Protein AF-A0AA39V265-F1 (afdb_monomer_lite)

Foldseek 3Di:
DFDDDPVDGAFWDDKDDDPVDPLDIDTPGDDDPSNQVVLVPDPPFDWDDPDPPTGHDDDDDDPVCPVVSVDDDPQLQNVADALFKKAFCDDLRHRFIWGFHDDDNFKTWTWGQDQDDLDDPPPPPDDDPPPDPPPGHDRHFDDPVSDDDPFPWDWDADPVRFIWIQGPNFTHGQRTTTDIDGSVRIDGDQEHAPVRLVRLVPGPPPSSVVSNVVHHYHPVPDDDPPD

Secondary structure (DSSP, 8-state):
----SSSS-----EEE--TTSTT--EEES---HHHHHHHHHSTTPPEESSSSSPEE---PPPGGGHHHHHSPP--HHHHS-TT-EEEE-SSTTTT-EEEEEEE-SS-EEEEE-----SS------S-------PPPPPP----GGGS-TTS-EEEEE-TTSPEEEEETTEEEETTEEEEEE-GGGEEE-S-B-HHHHHHHHT---HHHHHHGGGPPPBGGG---TT-

Organism: NCBI:txid153913

Sequence (227 aa):
MVDYWLGTTINIRSVLYRNNLRGWIYIEAPYNETVKSFLLMTPGVWKTGYAPPWHLRVEAIKITEWKTVLQEDDYIEDVFQVGSWVCVKRGTYRGDVGVVHEASLEQIVILLIPRLSLEPPIKQLRGKRRHRQEQPAVSQLFDPSWFRDGADATNQELPSGQIITIFCGHKLLKGFLLKKMSY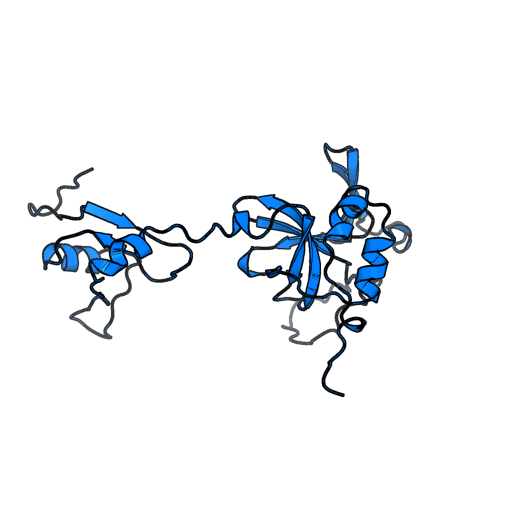HGIEEATNIDVSAAGTFLTSDLLELQTWTRDMPPPNEWIFNIDE

Structure (mmCIF, N/CA/C/O backbone):
data_AF-A0AA39V265-F1
#
_entry.id   AF-A0AA39V265-F1
#
loop_
_atom_site.group_PDB
_atom_site.id
_atom_site.type_symbol
_atom_site.label_atom_id
_atom_site.label_alt_id
_atom_site.label_comp_id
_atom_site.label_asym_id
_atom_site.label_entity_id
_atom_site.label_seq_id
_atom_site.pdbx_PDB_ins_code
_atom_site.Cartn_x
_atom_site.Cartn_y
_atom_site.Cartn_z
_atom_site.occupancy
_atom_site.B_iso_or_equiv
_atom_site.auth_seq_id
_atom_site.auth_comp_id
_atom_site.auth_asym_id
_atom_site.auth_atom_id
_atom_site.pdbx_PDB_model_num
ATOM 1 N N . MET A 1 1 ? -6.798 18.261 30.570 1.00 39.25 1 MET A N 1
ATOM 2 C CA . MET A 1 1 ? -7.175 19.655 30.264 1.00 39.25 1 MET A CA 1
ATOM 3 C C . MET A 1 1 ? -8.686 19.716 30.422 1.00 39.25 1 MET A C 1
ATOM 5 O O . MET A 1 1 ? -9.371 19.033 29.677 1.00 39.25 1 MET A O 1
ATOM 9 N N . VAL A 1 2 ? -9.181 20.325 31.502 1.00 39.62 2 VAL A N 1
ATOM 10 C CA . VAL A 1 2 ? -10.615 20.356 31.840 1.00 39.62 2 VAL A CA 1
ATOM 11 C C . VAL A 1 2 ? -11.113 21.749 31.478 1.00 39.62 2 VAL A C 1
ATOM 13 O O . VAL A 1 2 ? -10.844 22.698 32.211 1.00 39.62 2 VAL A O 1
ATOM 16 N N . ASP A 1 3 ? -11.760 21.881 30.323 1.00 42.19 3 ASP A N 1
ATOM 17 C CA . ASP A 1 3 ? -12.305 23.161 29.876 1.00 42.19 3 ASP A CA 1
ATOM 18 C C . ASP A 1 3 ? -13.628 23.446 30.592 1.00 42.19 3 ASP A C 1
ATOM 20 O O . ASP A 1 3 ? -14.637 22.762 30.416 1.00 42.19 3 ASP A O 1
ATOM 24 N N . TYR A 1 4 ? -13.596 24.474 31.438 1.00 41.62 4 TYR A N 1
ATOM 25 C CA . TYR A 1 4 ? -14.748 25.016 32.145 1.00 41.62 4 TYR A CA 1
ATOM 26 C C . TYR A 1 4 ? -15.508 25.981 31.234 1.00 41.62 4 TYR A C 1
ATOM 28 O O . TYR A 1 4 ? -15.246 27.179 31.235 1.00 41.62 4 TYR A O 1
ATOM 36 N N . TRP A 1 5 ? -16.507 25.484 30.510 1.00 46.69 5 TRP A N 1
ATOM 37 C CA . TRP A 1 5 ? -17.551 26.335 29.942 1.00 46.69 5 TRP A CA 1
ATOM 38 C C . TRP A 1 5 ? -18.914 25.730 30.307 1.00 46.69 5 TRP A C 1
ATOM 40 O O . TRP A 1 5 ? -19.214 24.615 29.899 1.00 46.69 5 TRP A O 1
ATOM 50 N N . LEU A 1 6 ? -19.710 26.471 31.102 1.00 49.41 6 LEU A N 1
ATOM 51 C CA . LEU A 1 6 ? -21.079 26.182 31.608 1.00 49.41 6 LEU A CA 1
ATOM 52 C C . LEU A 1 6 ? -21.251 25.554 33.010 1.00 49.41 6 LEU A C 1
ATOM 54 O O . LEU A 1 6 ? -22.350 25.113 33.340 1.00 49.41 6 LEU A O 1
ATOM 58 N N . GLY A 1 7 ? -20.231 25.527 33.877 1.00 55.06 7 GLY A N 1
ATOM 59 C CA . GLY A 1 7 ? -20.395 25.084 35.281 1.00 55.06 7 GLY A CA 1
ATOM 60 C C . GLY A 1 7 ? -20.824 23.616 35.458 1.00 55.06 7 GLY A C 1
ATOM 61 O O . GLY A 1 7 ? -21.058 23.166 36.575 1.00 55.06 7 GLY A O 1
ATOM 62 N N . THR A 1 8 ? -20.894 22.867 34.358 1.00 63.94 8 THR A N 1
ATOM 63 C CA . THR A 1 8 ? -21.279 21.460 34.303 1.00 63.94 8 THR A CA 1
ATOM 64 C C . THR A 1 8 ? -20.094 20.704 33.724 1.00 63.94 8 THR A C 1
ATOM 66 O O . THR A 1 8 ? -19.677 20.969 32.598 1.00 63.94 8 THR A O 1
ATOM 69 N N . THR A 1 9 ? -19.498 19.804 34.500 1.00 76.50 9 THR A N 1
ATOM 70 C CA . THR A 1 9 ? -18.340 19.031 34.049 1.00 76.50 9 THR A CA 1
ATOM 71 C C . THR A 1 9 ? -18.786 17.960 33.055 1.00 76.50 9 THR A C 1
ATOM 73 O O . THR A 1 9 ? -19.663 17.143 33.338 1.00 76.50 9 THR A O 1
ATOM 76 N N . ILE A 1 10 ? -18.185 17.954 31.865 1.00 83.62 10 ILE A N 1
ATOM 77 C CA . ILE A 1 10 ? -18.398 16.891 30.881 1.00 83.62 10 ILE A CA 1
ATOM 78 C C . ILE A 1 10 ? -17.516 15.710 31.283 1.00 83.62 10 ILE A C 1
ATOM 80 O O . ILE A 1 10 ? -16.290 15.799 31.269 1.00 83.62 10 ILE A O 1
ATOM 84 N N . ASN A 1 11 ? -18.144 14.601 31.663 1.00 87.50 11 ASN A N 1
ATOM 85 C CA . ASN A 1 11 ? -17.440 13.397 32.086 1.00 87.50 11 ASN A CA 1
ATOM 86 C C . ASN A 1 11 ? -17.209 12.472 30.884 1.00 87.50 11 ASN A C 1
ATOM 88 O O . ASN A 1 11 ? -17.965 11.530 30.675 1.00 87.50 11 ASN A O 1
ATOM 92 N N . ILE A 1 12 ? -16.193 12.771 30.075 1.00 92.31 12 ILE A N 1
ATOM 93 C CA . ILE A 1 12 ? -15.670 11.862 29.046 1.00 92.31 12 ILE A CA 1
ATOM 94 C C . ILE A 1 12 ? -14.293 11.399 29.516 1.00 92.31 12 ILE A C 1
ATOM 96 O O . ILE A 1 12 ? -13.439 12.228 29.825 1.00 92.31 12 ILE A O 1
ATOM 100 N N . ARG A 1 13 ? -14.086 10.083 29.597 1.00 92.88 13 ARG A N 1
ATOM 101 C CA . ARG A 1 13 ? -12.832 9.489 30.080 1.00 92.88 13 ARG A CA 1
ATOM 102 C C . ARG A 1 13 ? -11.820 9.316 28.962 1.00 92.88 13 ARG A C 1
ATOM 104 O O . ARG A 1 13 ? -10.665 9.696 29.118 1.00 92.88 13 ARG A O 1
ATOM 111 N N . SER A 1 14 ? -12.260 8.755 27.842 1.00 91.44 14 SER A N 1
ATOM 112 C CA . SER A 1 14 ? -11.417 8.511 26.679 1.00 91.44 14 SER A CA 1
ATOM 113 C C . SER A 1 14 ? -12.235 8.576 25.390 1.00 91.44 14 SER A C 1
ATOM 115 O O . SER A 1 14 ? -13.452 8.370 25.384 1.00 91.44 14 SER A O 1
ATOM 117 N N . VAL A 1 15 ? -11.556 8.910 24.294 1.00 91.56 15 VAL A N 1
ATOM 118 C CA . VAL A 1 15 ? -12.099 8.864 22.936 1.00 91.56 15 VAL A CA 1
ATOM 119 C C . VAL A 1 15 ? -11.082 8.136 22.072 1.00 91.56 15 VAL A C 1
ATOM 121 O O . VAL A 1 15 ? -9.901 8.478 22.093 1.00 91.56 15 VAL A O 1
ATOM 124 N N . LEU A 1 16 ? -11.538 7.140 21.322 1.00 89.69 16 LEU A N 1
ATOM 125 C CA . LEU A 1 16 ? -10.716 6.327 20.438 1.00 89.69 16 LEU A CA 1
ATOM 126 C C . LEU A 1 16 ? -11.277 6.393 19.017 1.00 89.69 16 LEU A C 1
ATOM 128 O O . LEU A 1 16 ? -12.483 6.289 18.792 1.00 89.69 16 LEU A O 1
ATOM 132 N N . TYR A 1 17 ? -10.381 6.532 18.049 1.00 86.12 17 TYR A N 1
ATOM 133 C CA . TYR A 1 17 ? -10.682 6.414 16.629 1.00 86.12 17 TYR A CA 1
ATOM 134 C C . TYR A 1 17 ? -9.893 5.240 16.056 1.00 86.12 17 TYR A C 1
ATOM 136 O O . TYR A 1 17 ? -8.721 5.070 16.389 1.00 86.12 17 TYR A O 1
ATOM 144 N N . ARG A 1 18 ? -10.531 4.442 15.195 1.00 79.75 18 ARG A N 1
ATOM 145 C CA . ARG A 1 18 ? -9.879 3.324 14.510 1.00 79.75 18 ARG A CA 1
ATOM 146 C C . ARG A 1 18 ? -9.850 3.543 13.007 1.00 79.75 18 ARG A C 1
ATOM 148 O O . ARG A 1 18 ? -10.859 3.900 12.404 1.00 79.75 18 ARG A O 1
ATOM 155 N N . ASN A 1 19 ? -8.709 3.246 12.391 1.00 69.31 19 ASN A N 1
ATOM 156 C CA . ASN A 1 19 ? -8.512 3.421 10.951 1.00 69.31 19 ASN A CA 1
ATOM 157 C C . ASN A 1 19 ? -9.372 2.466 10.104 1.00 69.31 19 ASN A C 1
ATOM 159 O O . ASN A 1 19 ? -9.814 2.846 9.016 1.00 69.31 19 ASN A O 1
ATOM 163 N N . ASN A 1 20 ? -9.634 1.252 10.600 1.00 69.38 20 ASN A N 1
ATOM 164 C CA . ASN A 1 20 ? -10.446 0.241 9.918 1.00 69.38 20 ASN A CA 1
ATOM 165 C C . ASN A 1 20 ? -11.960 0.556 9.934 1.00 69.38 20 ASN A C 1
ATOM 167 O O . ASN A 1 20 ? -12.693 0.079 9.068 1.00 69.38 20 ASN A O 1
ATOM 171 N N . LEU A 1 21 ? -12.437 1.394 10.864 1.00 69.44 21 LEU A N 1
ATOM 172 C CA . LEU A 1 21 ? -13.856 1.707 11.060 1.00 69.44 21 LEU A CA 1
ATOM 173 C C . LEU A 1 21 ? -14.132 3.189 10.806 1.00 69.44 21 LEU A C 1
ATOM 175 O O . LEU A 1 21 ? -14.239 4.021 11.707 1.00 69.44 21 LEU A O 1
ATOM 179 N N . ARG A 1 22 ? -14.277 3.520 9.520 1.00 74.62 22 ARG A N 1
ATOM 180 C CA . ARG A 1 22 ? -14.544 4.891 9.072 1.00 74.62 22 ARG A CA 1
ATOM 181 C C . ARG A 1 22 ? -15.935 5.361 9.494 1.00 74.62 22 ARG A C 1
ATOM 183 O O . ARG A 1 22 ? -16.923 4.645 9.346 1.00 74.62 22 ARG A O 1
ATOM 190 N N . GLY A 1 23 ? -16.012 6.619 9.925 1.00 81.00 23 GLY A N 1
ATOM 191 C CA . GLY A 1 23 ? -17.273 7.287 10.261 1.00 81.00 23 GLY A CA 1
ATOM 192 C C . GLY A 1 23 ? -17.788 7.013 11.675 1.00 81.00 23 GLY A C 1
ATOM 193 O O . GLY A 1 23 ? -18.877 7.476 12.004 1.00 81.00 23 GLY A O 1
ATOM 194 N N . TRP A 1 24 ? -17.010 6.312 12.503 1.00 86.50 24 TRP A N 1
ATOM 195 C CA . TRP A 1 24 ? -17.325 6.050 13.903 1.00 86.50 24 TRP A CA 1
ATOM 196 C C . TRP A 1 24 ? -16.181 6.487 14.815 1.00 86.50 24 TRP A C 1
ATOM 198 O O . TRP A 1 24 ? -15.010 6.442 14.443 1.00 86.50 24 TRP A O 1
ATOM 208 N N . ILE A 1 25 ? -16.543 6.907 16.023 1.00 90.44 25 ILE A N 1
ATOM 209 C CA . ILE A 1 25 ? -15.622 7.114 17.137 1.00 90.44 25 ILE A CA 1
ATOM 210 C C . ILE A 1 25 ? -16.162 6.359 18.343 1.00 90.44 25 ILE A C 1
ATOM 212 O O . ILE A 1 25 ? -17.374 6.254 18.538 1.00 90.44 25 ILE A O 1
ATOM 216 N N . TYR A 1 26 ? -15.251 5.852 19.153 1.00 92.25 26 TYR A N 1
ATOM 217 C CA . TYR A 1 26 ? -15.542 5.179 20.404 1.00 92.25 26 TYR A CA 1
ATOM 218 C C . TYR A 1 26 ? -15.355 6.174 21.538 1.00 92.25 26 TYR A C 1
ATOM 220 O O . TYR A 1 26 ? -14.343 6.868 21.588 1.00 92.25 26 TYR A O 1
ATOM 228 N N . ILE A 1 27 ? -16.328 6.266 22.439 1.00 92.88 27 ILE A N 1
ATOM 229 C CA . ILE A 1 27 ? -16.287 7.206 23.560 1.00 92.88 27 ILE A CA 1
ATOM 230 C C . ILE A 1 27 ? -16.544 6.429 24.842 1.00 92.88 27 ILE A C 1
ATOM 232 O O . ILE A 1 27 ? -17.599 5.816 25.003 1.00 92.88 27 ILE A O 1
ATOM 236 N N . GLU A 1 28 ? -15.599 6.490 25.772 1.00 93.38 28 GLU A N 1
ATOM 237 C CA . GLU A 1 28 ? -15.787 5.991 27.127 1.00 93.38 28 GLU A CA 1
ATOM 238 C C . GLU A 1 28 ? -16.343 7.121 27.996 1.00 93.38 28 GLU A C 1
ATOM 240 O O . GLU A 1 28 ? -15.626 8.031 28.421 1.00 93.38 28 GLU A O 1
ATOM 245 N N . ALA A 1 29 ? -17.645 7.082 28.256 1.00 91.88 29 ALA A N 1
ATOM 246 C CA . ALA A 1 29 ? -18.318 8.058 29.100 1.00 91.88 29 ALA A CA 1
ATOM 247 C C . ALA A 1 29 ? -19.619 7.480 29.678 1.00 91.88 29 ALA A C 1
ATOM 249 O O . ALA A 1 29 ? -20.259 6.648 29.030 1.00 91.88 29 ALA A O 1
ATOM 250 N N . PRO A 1 30 ? -20.080 7.945 30.853 1.00 89.38 30 PRO A N 1
ATOM 251 C CA . PRO A 1 30 ? -21.488 7.832 31.205 1.00 89.38 30 PRO A CA 1
ATOM 252 C C . PRO A 1 30 ? -22.344 8.548 30.149 1.00 89.38 30 PRO A C 1
ATOM 254 O O . PRO A 1 30 ? -22.220 9.758 29.950 1.00 89.38 30 PRO A O 1
ATOM 257 N N . TYR A 1 31 ? -23.229 7.811 29.477 1.00 87.81 31 TYR A N 1
ATOM 258 C CA . TYR A 1 31 ? -24.131 8.398 28.489 1.00 87.81 31 TYR A CA 1
ATOM 259 C C . TYR A 1 31 ? -25.236 9.203 29.188 1.00 87.81 31 TYR A C 1
ATOM 261 O O . TYR A 1 31 ? -26.146 8.638 29.792 1.00 87.81 31 TYR A O 1
ATOM 269 N N . ASN A 1 32 ? -25.131 10.532 29.136 1.00 89.62 32 ASN A N 1
ATOM 270 C CA . ASN A 1 32 ? -26.070 11.472 29.748 1.00 89.62 32 ASN A CA 1
ATOM 271 C C . ASN A 1 32 ? -26.340 12.679 28.829 1.00 89.62 32 ASN A C 1
ATOM 273 O O . ASN A 1 32 ? -25.685 12.856 27.798 1.00 89.62 32 ASN A O 1
ATOM 277 N N . GLU A 1 33 ? -27.306 13.524 29.203 1.00 86.81 33 GLU A N 1
ATOM 278 C CA . GLU A 1 33 ? -27.723 14.663 28.372 1.00 86.81 33 GLU A CA 1
ATOM 279 C C . GLU A 1 33 ? -26.603 15.700 28.183 1.00 86.81 33 GLU A C 1
ATOM 281 O O . GLU A 1 33 ? -26.521 16.339 27.134 1.00 86.81 33 GLU A O 1
ATOM 286 N N . THR A 1 34 ? -25.689 15.823 29.152 1.00 88.62 34 THR A N 1
ATOM 287 C CA . THR A 1 34 ? -24.514 16.703 29.066 1.00 88.62 34 THR A CA 1
ATOM 288 C C . THR A 1 34 ? -23.559 16.247 27.961 1.00 88.62 34 THR A C 1
ATOM 290 O O . THR A 1 34 ? -23.199 17.044 27.095 1.00 88.62 34 THR A O 1
ATOM 293 N N . VAL A 1 35 ? -23.194 14.959 27.935 1.00 89.12 35 VAL A N 1
ATOM 294 C CA . VAL A 1 35 ? -22.337 14.368 26.891 1.00 89.12 35 VAL A CA 1
ATOM 295 C C . VAL A 1 35 ? -23.028 14.433 25.529 1.00 89.12 35 VAL A C 1
ATOM 297 O O . VAL A 1 35 ? -22.413 14.812 24.536 1.00 89.12 35 VAL A O 1
ATOM 300 N N . LYS A 1 36 ? -24.328 14.130 25.474 1.00 88.69 36 LYS A N 1
ATOM 301 C CA . LYS A 1 36 ? -25.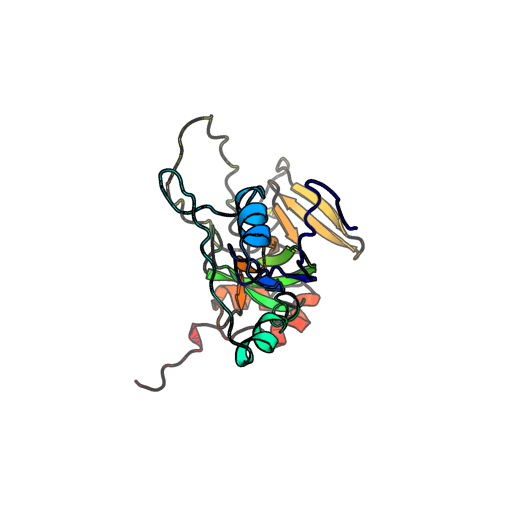120 14.203 24.241 1.00 88.69 36 LYS A CA 1
ATOM 302 C C . LYS A 1 36 ? -25.176 15.625 23.669 1.00 88.69 36 LYS A C 1
ATOM 304 O O . LYS A 1 36 ? -24.945 15.807 22.476 1.00 88.69 36 LYS A O 1
ATOM 309 N N . SER A 1 37 ? -25.433 16.628 24.509 1.00 88.56 37 SER A N 1
ATOM 310 C CA . SER A 1 37 ? -25.458 18.040 24.104 1.00 88.56 37 SER A CA 1
ATOM 311 C C . SER A 1 37 ? -24.091 18.506 23.613 1.00 88.56 37 SER A C 1
ATOM 313 O O . SER A 1 37 ? -24.005 19.181 22.589 1.00 88.56 37 SER A O 1
ATOM 315 N N . PHE A 1 38 ? -23.019 18.094 24.296 1.00 89.31 38 PHE A N 1
ATOM 316 C CA . PHE A 1 38 ? -21.650 18.368 23.868 1.00 89.31 38 PHE A CA 1
ATOM 317 C C . PHE A 1 38 ? -21.373 17.804 22.468 1.00 89.31 38 PHE A C 1
ATOM 319 O O . PHE A 1 38 ? -21.005 18.564 21.575 1.00 89.31 38 PHE A O 1
ATOM 326 N N . LEU A 1 39 ? -21.648 16.515 22.243 1.00 89.44 39 LEU A N 1
ATOM 327 C CA . LEU A 1 39 ? -21.435 15.853 20.949 1.00 89.44 39 LEU A CA 1
ATOM 328 C C . LEU A 1 39 ? -22.282 16.454 19.819 1.00 89.44 39 LEU A C 1
ATOM 330 O O . LEU A 1 39 ? -21.821 16.546 18.684 1.00 89.44 39 LEU A O 1
ATOM 334 N N . LEU A 1 40 ? -23.502 16.913 20.115 1.00 88.06 40 LEU A N 1
ATOM 335 C CA . LEU A 1 40 ? -24.343 17.634 19.153 1.00 88.06 40 LEU A CA 1
ATOM 336 C C . LEU A 1 40 ? -23.782 19.011 18.775 1.00 88.06 40 LEU A C 1
ATOM 338 O O . LEU A 1 40 ? -24.126 19.529 17.711 1.00 88.06 40 LEU A O 1
ATOM 342 N N . MET A 1 41 ? -22.943 19.621 19.612 1.00 87.44 41 MET A N 1
ATOM 343 C CA . MET A 1 41 ? -22.260 20.884 19.313 1.00 87.44 41 MET A CA 1
ATOM 344 C C . MET A 1 41 ? -20.880 20.674 18.677 1.00 87.44 41 MET A C 1
ATOM 346 O O . MET A 1 41 ? -20.378 21.588 18.025 1.00 87.44 41 MET A O 1
ATOM 350 N N . THR A 1 42 ? -20.282 19.488 18.815 1.00 87.69 42 THR A N 1
ATOM 351 C CA . THR A 1 42 ? -18.950 19.180 18.283 1.00 87.69 42 THR A CA 1
ATOM 352 C C . THR A 1 42 ? -18.930 19.188 16.743 1.00 87.69 42 THR A C 1
ATOM 354 O O . THR A 1 42 ? -19.687 18.446 16.106 1.00 87.69 42 THR A O 1
ATOM 357 N N . PRO A 1 43 ? -18.056 19.992 16.105 1.00 86.81 43 PRO A N 1
ATOM 358 C CA . PRO A 1 43 ? -17.839 19.934 14.662 1.00 86.81 43 PRO A CA 1
ATOM 359 C C . PRO A 1 43 ? -17.361 18.548 14.210 1.00 86.81 43 PRO A C 1
ATOM 361 O O . PRO A 1 43 ? -16.585 17.894 14.899 1.00 86.81 43 PRO A O 1
ATOM 364 N N . GLY A 1 44 ? -17.807 18.101 13.037 1.00 84.25 44 GLY A N 1
ATOM 365 C CA . GLY A 1 44 ? -17.412 16.804 12.472 1.00 84.25 44 GLY A CA 1
ATOM 366 C C . GLY A 1 44 ? -18.210 15.596 12.979 1.00 84.25 44 GLY A C 1
ATOM 367 O O . GLY A 1 44 ? -18.135 14.539 12.359 1.00 84.25 44 GLY A O 1
ATOM 368 N N . VAL A 1 45 ? -19.031 15.737 14.027 1.00 87.38 45 VAL A N 1
ATOM 369 C CA . VAL A 1 45 ? -19.971 14.686 14.451 1.00 87.38 45 VAL A CA 1
ATOM 370 C C . VAL A 1 45 ? -21.230 14.732 13.582 1.00 87.38 45 VAL A C 1
ATOM 372 O O . VAL A 1 45 ? -21.879 15.774 13.449 1.00 87.38 45 VAL A O 1
ATOM 375 N N . TRP A 1 46 ? -21.591 13.591 12.986 1.00 83.12 46 TRP A N 1
ATOM 376 C CA . TRP A 1 46 ? -22.793 13.478 12.158 1.00 83.12 46 TRP A CA 1
ATOM 377 C C . TRP A 1 46 ? -24.055 13.625 13.020 1.00 83.12 46 TRP A C 1
ATOM 379 O O . TRP A 1 46 ? -24.282 12.861 13.957 1.00 83.12 46 TRP A O 1
ATOM 389 N N . LYS A 1 47 ? -24.928 14.564 12.637 1.00 85.25 47 LYS A N 1
ATOM 390 C CA . LYS A 1 47 ? -26.267 14.759 13.215 1.00 85.25 47 LYS A CA 1
ATOM 391 C C . LYS A 1 47 ? -27.336 14.188 12.283 1.00 85.25 47 LYS A C 1
ATOM 393 O O . LYS A 1 47 ? -27.365 14.515 11.100 1.00 85.25 47 LYS A O 1
ATOM 398 N N . THR A 1 48 ? -28.187 13.302 12.782 1.00 76.56 48 THR A N 1
ATOM 399 C CA . THR A 1 48 ? -29.288 12.701 12.014 1.00 76.56 48 THR A CA 1
ATOM 400 C C . THR A 1 48 ? -30.593 13.468 12.233 1.00 76.56 48 THR A C 1
ATOM 402 O O . THR A 1 48 ? -30.886 13.871 13.361 1.00 76.56 48 THR A O 1
ATOM 405 N N . GLY A 1 49 ? -31.379 13.637 11.165 1.00 68.31 49 GLY A N 1
ATOM 406 C CA . GLY A 1 49 ? -32.637 14.398 11.142 1.00 68.31 49 GLY A CA 1
ATOM 407 C C . GLY A 1 49 ? -32.577 15.587 10.176 1.00 68.31 49 GLY A C 1
ATOM 408 O O . GLY A 1 49 ? -31.523 16.188 10.003 1.00 68.31 49 GLY A O 1
ATOM 409 N N . TYR A 1 50 ? -33.697 15.908 9.521 1.00 63.34 50 TYR A N 1
ATOM 410 C CA . TYR A 1 50 ? -33.795 17.036 8.574 1.00 63.34 50 TYR A CA 1
ATOM 411 C C . TYR A 1 50 ? -34.119 18.373 9.260 1.00 63.34 50 TYR A C 1
ATOM 413 O O . TYR A 1 50 ? -33.928 19.433 8.668 1.00 63.34 50 TYR A O 1
ATOM 421 N N . ALA A 1 51 ? -34.611 18.324 10.499 1.00 57.91 51 ALA A N 1
ATOM 422 C CA . ALA A 1 51 ? -34.972 19.475 11.315 1.00 57.91 51 ALA A CA 1
ATOM 423 C C . ALA A 1 51 ? -34.785 19.143 12.810 1.00 57.91 51 ALA A C 1
ATOM 425 O O . ALA A 1 51 ? -34.745 17.961 13.165 1.00 57.91 51 ALA A O 1
ATOM 426 N N . PRO A 1 52 ? -34.672 20.154 13.692 1.00 67.94 52 PRO A N 1
ATOM 427 C CA . PRO A 1 52 ? -34.587 19.945 15.133 1.00 67.94 52 PRO A CA 1
ATOM 428 C C . PRO A 1 52 ? -35.790 19.155 15.693 1.00 67.94 52 PRO A C 1
ATOM 430 O O . PRO A 1 52 ? -36.912 19.366 15.230 1.00 67.94 52 PRO A O 1
ATOM 433 N N . PRO A 1 53 ? -35.590 18.310 16.722 1.00 65.94 53 PRO A N 1
ATOM 434 C CA . PRO A 1 53 ? -34.323 18.072 17.409 1.00 65.94 53 PRO A CA 1
ATOM 435 C C . PRO A 1 53 ? -33.389 17.152 16.609 1.00 65.94 53 PRO A C 1
ATOM 437 O O . PRO A 1 53 ? -33.786 16.114 16.086 1.00 65.94 53 PRO A O 1
ATOM 440 N N . TRP A 1 54 ? -32.120 17.551 16.521 1.00 77.44 54 TRP A N 1
ATOM 441 C CA . TRP A 1 54 ? -31.057 16.739 15.934 1.00 77.44 54 TRP A CA 1
ATOM 442 C C . TRP A 1 54 ? -30.760 15.542 16.838 1.00 77.44 54 TRP A C 1
ATOM 444 O O . TRP A 1 54 ? -30.694 15.689 18.059 1.00 77.44 54 TRP A O 1
ATOM 454 N N . HIS A 1 55 ? -30.528 14.374 16.247 1.00 80.38 55 HIS A N 1
ATOM 455 C CA . HIS A 1 55 ? -30.185 13.163 16.989 1.00 80.38 55 HIS A CA 1
ATOM 456 C C . HIS A 1 55 ? -28.763 12.712 16.659 1.00 80.38 55 HIS A C 1
ATOM 458 O O . HIS A 1 55 ? -28.266 12.948 15.558 1.00 80.38 55 HIS A O 1
ATOM 464 N N . LEU A 1 56 ? -28.112 12.057 17.616 1.00 86.50 56 LEU A N 1
ATOM 465 C CA . LEU A 1 56 ? -26.854 11.355 17.389 1.00 86.50 56 LEU A CA 1
ATOM 466 C C . LEU A 1 56 ? -27.165 9.899 17.067 1.00 86.50 56 LEU A C 1
ATOM 468 O O . LEU A 1 56 ? -28.012 9.288 17.721 1.00 86.50 56 LEU A O 1
ATOM 472 N N . ARG A 1 57 ? -26.438 9.325 16.112 1.00 86.81 57 ARG A N 1
ATOM 473 C CA . ARG A 1 57 ? -26.398 7.873 15.959 1.00 86.81 57 ARG A CA 1
ATOM 474 C C . ARG A 1 57 ? -25.412 7.326 16.989 1.00 86.81 57 ARG A C 1
ATOM 476 O O . ARG A 1 57 ? -24.209 7.495 16.831 1.00 86.81 57 ARG A O 1
ATOM 483 N N . VAL A 1 58 ? -25.932 6.721 18.053 1.00 87.75 58 VAL A N 1
ATOM 484 C CA . VAL A 1 58 ? -25.138 6.139 19.143 1.00 87.75 58 VAL A CA 1
ATOM 485 C C . VAL A 1 58 ? -25.500 4.671 19.268 1.00 87.75 58 VAL A C 1
ATOM 487 O O . VAL A 1 58 ? -26.680 4.327 19.292 1.00 87.75 58 VAL A O 1
ATOM 490 N N . GLU A 1 59 ? -24.488 3.819 19.364 1.00 89.00 59 GLU A N 1
ATOM 491 C CA . GLU A 1 59 ? -24.650 2.389 19.590 1.00 89.00 59 GLU A CA 1
ATOM 492 C C . GLU A 1 59 ? -23.875 1.996 20.847 1.00 89.00 59 GLU A C 1
ATOM 494 O O . GLU A 1 59 ? -22.706 2.350 21.009 1.00 89.00 59 GLU A O 1
ATOM 499 N N . ALA A 1 60 ? -24.556 1.326 21.775 1.00 89.88 60 ALA A N 1
A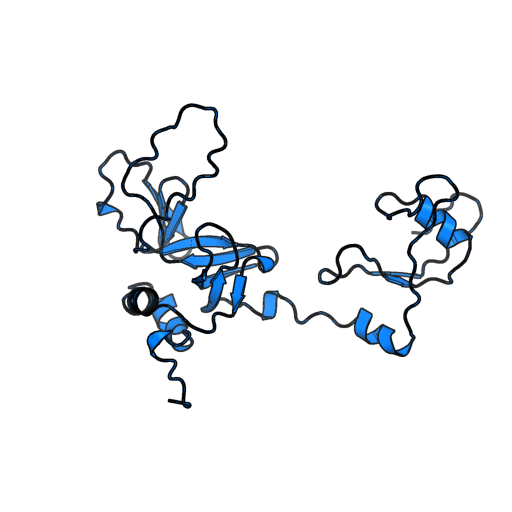TOM 500 C CA . ALA A 1 60 ? -23.938 0.853 23.002 1.00 89.88 60 ALA A CA 1
ATOM 501 C C . ALA A 1 60 ? -23.155 -0.430 22.719 1.00 89.88 60 ALA A C 1
ATOM 503 O O . ALA A 1 60 ? -23.703 -1.399 22.199 1.00 89.88 60 ALA A O 1
ATOM 504 N N . ILE A 1 61 ? -21.885 -0.441 23.109 1.00 90.31 61 ILE A N 1
ATOM 505 C CA . ILE A 1 61 ? -20.999 -1.588 22.911 1.00 90.31 61 ILE A CA 1
ATOM 506 C C . ILE A 1 61 ? -21.090 -2.491 24.130 1.00 90.31 61 ILE A C 1
ATOM 508 O O . ILE A 1 61 ? -20.968 -2.034 25.274 1.00 90.31 61 ILE A O 1
ATOM 512 N N . LYS A 1 62 ? -21.283 -3.787 23.892 1.00 90.50 62 LYS A N 1
ATOM 513 C CA . LYS A 1 62 ? -21.363 -4.772 24.970 1.00 90.50 62 LYS A CA 1
ATOM 514 C C . LYS A 1 62 ? -20.012 -4.899 25.663 1.00 90.50 62 LYS A C 1
ATOM 516 O O . LYS A 1 62 ? -18.967 -4.851 25.023 1.00 90.50 62 LYS A O 1
ATOM 521 N N . ILE A 1 63 ? -20.027 -5.157 26.970 1.00 88.25 63 ILE A N 1
ATOM 522 C CA . ILE A 1 63 ? -18.795 -5.309 27.764 1.00 88.25 63 ILE A CA 1
ATOM 523 C C . ILE A 1 63 ? -17.865 -6.414 27.236 1.00 88.25 63 ILE A C 1
ATOM 525 O O . ILE A 1 63 ? -16.647 -6.309 27.341 1.00 88.25 63 ILE A O 1
ATOM 529 N N . THR A 1 64 ? -18.432 -7.447 26.607 1.00 90.06 64 THR A N 1
ATOM 530 C CA . THR A 1 64 ? -17.689 -8.536 25.958 1.00 90.06 64 THR A CA 1
ATOM 531 C C . THR A 1 64 ? -16.875 -8.076 24.749 1.00 90.06 64 THR A C 1
ATOM 533 O O . THR A 1 64 ? -15.864 -8.692 24.434 1.00 90.06 64 THR A O 1
ATOM 536 N N . GLU A 1 65 ? -17.287 -6.994 24.089 1.00 86.25 65 GLU A N 1
ATOM 537 C CA . GLU A 1 65 ? -16.680 -6.465 22.860 1.00 86.25 65 GLU A CA 1
ATOM 538 C C . GLU A 1 65 ? -15.658 -5.352 23.146 1.00 86.25 65 GLU A C 1
ATOM 540 O O . GLU A 1 65 ? -14.935 -4.933 22.246 1.00 86.25 65 GLU A O 1
ATOM 545 N N . TRP A 1 66 ? -15.536 -4.884 24.398 1.00 87.25 66 TRP A N 1
ATOM 546 C CA . TRP A 1 66 ? -14.618 -3.791 24.759 1.00 87.25 66 TRP A CA 1
ATOM 547 C C . TRP A 1 66 ? -13.163 -4.101 24.410 1.00 87.25 66 TRP A C 1
ATOM 549 O O . TRP A 1 66 ? -12.437 -3.227 23.947 1.00 87.25 66 TRP A O 1
ATOM 559 N N . LYS A 1 67 ? -12.738 -5.356 24.595 1.00 84.56 67 LYS A N 1
ATOM 560 C CA . LYS A 1 67 ? -11.384 -5.780 24.218 1.00 84.56 67 LYS A CA 1
ATOM 561 C C . LYS A 1 67 ? -11.188 -5.743 22.708 1.00 84.56 67 LYS A C 1
ATOM 563 O O . LYS A 1 67 ? -10.148 -5.285 22.263 1.00 84.56 67 LYS A O 1
ATOM 568 N N . THR A 1 68 ? -12.187 -6.159 21.933 1.00 82.00 68 THR A N 1
ATOM 569 C CA . THR A 1 68 ? -12.138 -6.133 20.465 1.00 82.00 68 THR A CA 1
ATOM 570 C C . THR A 1 68 ? -12.010 -4.713 19.934 1.00 82.00 68 THR A C 1
ATOM 572 O O . THR A 1 68 ? -11.269 -4.492 18.986 1.00 82.00 68 THR A O 1
ATOM 575 N N . VAL A 1 69 ? -12.653 -3.734 20.580 1.00 80.31 69 VAL A N 1
ATOM 576 C CA . VAL A 1 69 ? -12.497 -2.310 20.238 1.00 80.31 69 VAL A CA 1
ATOM 577 C C . VAL A 1 69 ? -11.045 -1.847 20.387 1.00 80.31 69 VAL A C 1
ATOM 579 O O . VAL A 1 69 ? -10.590 -1.052 19.570 1.00 80.31 69 VAL A O 1
ATOM 582 N N . LEU A 1 70 ? -10.321 -2.365 21.380 1.00 81.06 70 LEU A N 1
ATOM 583 C CA . LEU A 1 70 ? -8.925 -2.015 21.662 1.00 81.06 70 LEU A CA 1
ATOM 584 C C . LEU A 1 70 ? -7.899 -2.902 20.952 1.00 81.06 70 LEU A C 1
ATOM 586 O O . LEU A 1 70 ? -6.717 -2.578 20.987 1.00 81.06 70 LEU A O 1
ATOM 590 N N . GLN A 1 71 ? -8.319 -4.015 20.347 1.00 78.50 71 GLN A N 1
ATOM 591 C CA . GLN A 1 71 ? -7.420 -4.841 19.551 1.00 78.50 71 GLN A CA 1
ATOM 592 C C . GLN A 1 71 ? -6.931 -4.019 18.365 1.00 78.50 71 GLN A C 1
ATOM 594 O O . GLN A 1 71 ? -7.743 -3.553 17.560 1.00 78.50 71 GLN A O 1
ATOM 599 N N . GLU A 1 72 ? -5.616 -3.844 18.288 1.00 64.00 72 GLU A N 1
ATOM 600 C CA . GLU A 1 72 ? -4.958 -3.368 17.081 1.00 64.00 72 GLU A CA 1
ATOM 601 C C . GLU A 1 72 ? -5.383 -4.301 15.943 1.00 64.00 72 GLU A C 1
ATOM 603 O O . GLU A 1 72 ? -5.383 -5.523 16.096 1.00 64.00 72 GLU A O 1
ATOM 608 N N . ASP A 1 73 ? -5.856 -3.726 14.837 1.00 59.62 73 ASP A N 1
ATOM 609 C CA . ASP A 1 73 ? -5.859 -4.496 13.600 1.00 59.62 73 ASP A CA 1
ATOM 610 C C . ASP A 1 73 ? -4.396 -4.803 13.324 1.00 59.62 73 ASP A C 1
ATOM 612 O O . ASP A 1 73 ? -3.605 -3.855 13.356 1.00 59.62 73 ASP A O 1
ATOM 616 N N . ASP A 1 74 ? -4.054 -6.076 13.098 1.00 52.50 74 ASP A N 1
ATOM 617 C CA . ASP A 1 74 ? -2.726 -6.461 12.618 1.00 52.50 74 ASP A CA 1
ATOM 618 C C . ASP A 1 74 ? -2.335 -5.443 11.548 1.00 52.50 74 ASP A C 1
ATOM 620 O O . ASP A 1 74 ? -3.063 -5.231 10.566 1.00 52.50 74 ASP A O 1
ATOM 624 N N . TYR A 1 75 ? -1.306 -4.663 11.871 1.00 53.56 75 TYR A N 1
ATOM 625 C CA . TYR A 1 75 ? -1.05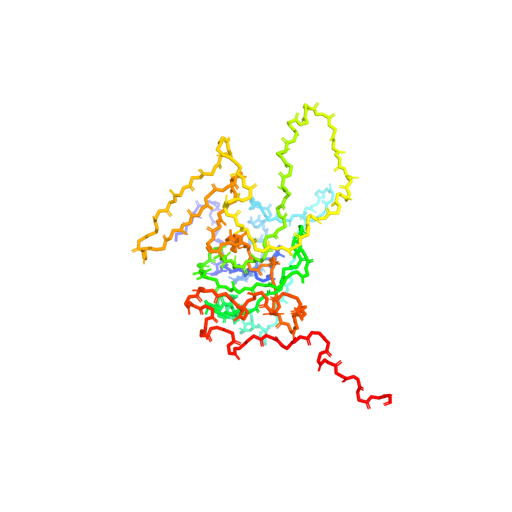9 -3.386 11.229 1.00 53.56 75 TYR A CA 1
ATOM 626 C C . TYR A 1 75 ? -0.959 -3.642 9.727 1.00 53.56 75 TYR A C 1
ATOM 628 O O . TYR A 1 75 ? -0.304 -4.584 9.294 1.00 53.56 75 TYR A O 1
ATOM 636 N N . ILE A 1 76 ? -1.579 -2.805 8.895 1.00 51.62 76 ILE A N 1
ATOM 637 C CA . ILE A 1 76 ? -1.452 -2.949 7.435 1.00 51.62 76 ILE A CA 1
ATOM 638 C C . ILE A 1 76 ? 0.039 -2.877 7.002 1.00 51.62 76 ILE A C 1
ATOM 640 O O . ILE A 1 76 ? 0.411 -3.395 5.951 1.00 51.62 76 ILE A O 1
ATOM 644 N N . GLU A 1 77 ? 0.893 -2.290 7.848 1.00 50.09 77 GLU A N 1
ATOM 645 C CA . GLU A 1 77 ? 2.357 -2.273 7.731 1.00 50.09 77 GLU A CA 1
ATOM 646 C C . GLU A 1 77 ? 3.017 -3.646 7.940 1.00 50.09 77 GLU A C 1
ATOM 648 O O . GLU A 1 77 ? 4.034 -3.911 7.304 1.00 50.09 77 GLU A O 1
ATOM 653 N N . ASP A 1 78 ? 2.434 -4.541 8.745 1.00 55.34 78 ASP A N 1
ATOM 654 C CA . ASP A 1 78 ? 2.920 -5.920 8.899 1.00 55.34 78 ASP A CA 1
ATOM 655 C C . ASP A 1 78 ? 2.510 -6.816 7.724 1.00 55.34 78 ASP A C 1
ATOM 657 O O . ASP A 1 78 ? 3.152 -7.835 7.475 1.00 55.34 78 ASP A O 1
ATOM 661 N N . VAL A 1 79 ? 1.473 -6.440 6.967 1.00 66.31 79 VAL A N 1
ATOM 662 C CA . VAL A 1 79 ? 0.970 -7.271 5.862 1.00 66.31 79 VAL A CA 1
ATOM 663 C C . VAL A 1 79 ? 1.897 -7.218 4.643 1.00 66.31 79 VAL A C 1
ATOM 665 O O . VAL A 1 79 ? 2.070 -8.225 3.964 1.00 66.31 79 VAL A O 1
ATOM 668 N N . PHE A 1 80 ? 2.505 -6.063 4.348 1.00 84.25 80 PHE A N 1
ATOM 669 C CA . PHE A 1 80 ? 3.296 -5.877 3.125 1.00 84.25 80 PHE A CA 1
ATOM 670 C C . PHE A 1 80 ? 4.672 -5.275 3.414 1.00 84.25 80 PHE A C 1
ATOM 672 O O . PHE A 1 80 ? 4.874 -4.062 3.360 1.00 84.25 80 PHE A O 1
ATOM 679 N N . GLN A 1 81 ? 5.638 -6.155 3.665 1.00 89.31 81 GLN A N 1
ATOM 680 C CA . GLN A 1 81 ? 7.048 -5.809 3.840 1.00 89.31 81 GLN A CA 1
ATOM 681 C C . GLN A 1 81 ? 7.775 -5.681 2.495 1.00 89.31 81 GLN A C 1
ATOM 683 O O . GLN A 1 81 ? 7.298 -6.165 1.467 1.00 89.31 81 GLN A O 1
ATOM 688 N N . VAL A 1 82 ? 8.962 -5.068 2.498 1.00 92.69 82 VAL A N 1
ATOM 689 C CA . VAL A 1 82 ? 9.857 -5.043 1.329 1.00 92.69 82 VAL A CA 1
ATOM 690 C C . VAL A 1 82 ? 10.123 -6.472 0.840 1.00 92.69 82 VAL A C 1
ATOM 692 O O . VAL A 1 82 ? 10.475 -7.344 1.628 1.00 92.69 82 VAL A O 1
ATOM 695 N N . GLY A 1 83 ? 9.927 -6.706 -0.458 1.00 94.00 83 GLY A N 1
ATOM 696 C CA . GLY A 1 83 ? 9.963 -8.028 -1.084 1.00 94.00 83 GLY A CA 1
ATOM 697 C C . GLY A 1 83 ? 8.614 -8.747 -1.175 1.00 94.00 83 GLY A C 1
ATOM 698 O O . GLY A 1 83 ? 8.522 -9.742 -1.888 1.00 94.00 83 GLY A O 1
ATOM 699 N N . SER A 1 84 ? 7.555 -8.243 -0.530 1.00 93.69 84 SER A N 1
ATOM 700 C CA . SER A 1 84 ? 6.213 -8.835 -0.646 1.00 93.69 84 SER A CA 1
ATOM 701 C C . SER A 1 84 ? 5.649 -8.645 -2.051 1.00 93.69 84 SER A C 1
ATOM 703 O O . SER A 1 84 ? 5.763 -7.564 -2.637 1.00 93.69 84 SER A O 1
ATOM 705 N N . TRP A 1 85 ? 4.991 -9.674 -2.576 1.00 95.94 85 TRP A N 1
ATOM 706 C CA . TRP A 1 85 ? 4.328 -9.634 -3.876 1.00 95.94 85 TRP A CA 1
ATOM 707 C C . TRP A 1 85 ? 2.879 -9.180 -3.729 1.00 95.94 85 TRP A C 1
ATOM 709 O O . TRP A 1 85 ? 2.111 -9.724 -2.937 1.00 95.94 85 TRP A O 1
ATOM 719 N N . VAL A 1 86 ? 2.499 -8.159 -4.494 1.00 95.50 86 VAL A N 1
ATOM 720 C CA . VAL A 1 86 ? 1.205 -7.489 -4.354 1.00 95.50 86 VAL A CA 1
ATOM 721 C C . VAL A 1 86 ? 0.535 -7.259 -5.701 1.00 95.50 86 VAL A C 1
ATOM 723 O O . VAL A 1 86 ? 1.188 -6.983 -6.706 1.00 95.50 86 VAL A O 1
ATOM 726 N N . CYS A 1 87 ? -0.789 -7.344 -5.717 1.00 95.94 87 CYS A N 1
ATOM 727 C CA . CYS A 1 87 ? -1.632 -7.057 -6.867 1.00 95.94 87 CYS A CA 1
ATOM 728 C C . CYS A 1 87 ? -2.271 -5.672 -6.727 1.00 95.94 87 CYS A C 1
ATOM 730 O O . CYS A 1 87 ? -2.763 -5.282 -5.664 1.00 95.94 87 CYS A O 1
ATOM 732 N N . VAL A 1 88 ? -2.282 -4.898 -7.811 1.00 95.75 88 VAL A N 1
ATOM 733 C CA . VAL A 1 88 ? -2.889 -3.565 -7.829 1.00 95.75 88 VAL A CA 1
ATOM 734 C C . VAL A 1 88 ? -4.406 -3.664 -8.010 1.00 95.75 88 VAL A C 1
ATOM 736 O O . VAL A 1 88 ? -4.913 -4.169 -9.008 1.00 95.75 88 VAL A O 1
ATOM 739 N N . LYS A 1 89 ? -5.177 -3.062 -7.099 1.00 94.00 89 LYS A N 1
ATOM 740 C CA . LYS A 1 89 ? -6.650 -3.169 -7.103 1.00 94.00 89 LYS A CA 1
ATOM 741 C C . LYS A 1 89 ? -7.348 -2.207 -8.066 1.00 94.00 89 LYS A C 1
ATOM 743 O O . LYS A 1 89 ? -8.514 -2.415 -8.414 1.00 94.00 89 LYS A O 1
ATOM 748 N N . ARG A 1 90 ? -6.713 -1.082 -8.425 1.00 89.06 90 ARG A N 1
ATOM 749 C CA . ARG A 1 90 ? -7.371 0.060 -9.099 1.00 89.06 90 ARG A CA 1
ATOM 750 C C . ARG A 1 90 ? -6.437 0.820 -10.047 1.00 89.06 90 ARG A C 1
ATOM 752 O O . ARG A 1 90 ? -5.229 0.845 -9.859 1.00 89.06 90 ARG A O 1
ATOM 759 N N . GLY A 1 91 ? -7.029 1.536 -11.006 1.00 88.00 91 GLY A N 1
ATOM 760 C CA . GLY A 1 91 ? -6.312 2.403 -11.950 1.00 88.00 91 GLY A CA 1
ATOM 761 C C . GLY A 1 91 ? -5.796 1.664 -13.187 1.00 88.00 91 GLY A C 1
ATOM 762 O O . GLY A 1 91 ? -6.263 0.574 -13.499 1.00 88.00 91 GLY A O 1
ATOM 763 N N . THR A 1 92 ? -4.844 2.276 -13.898 1.00 89.06 92 THR A N 1
ATOM 764 C CA . THR A 1 92 ? -4.282 1.759 -15.163 1.00 89.06 92 THR A CA 1
ATOM 765 C C . THR A 1 92 ? -3.580 0.410 -15.015 1.00 89.06 92 THR A C 1
ATOM 767 O O . THR A 1 92 ? -3.572 -0.368 -15.957 1.00 89.06 92 THR A O 1
ATOM 770 N N . TYR A 1 93 ? -3.025 0.146 -13.834 1.00 93.12 93 TYR A N 1
ATOM 771 C CA . TYR A 1 93 ? -2.297 -1.081 -13.510 1.00 93.12 93 TYR A CA 1
ATOM 772 C C . TYR A 1 93 ? -3.184 -2.096 -12.774 1.00 93.12 93 TYR A C 1
ATOM 774 O O . TYR A 1 93 ? -2.672 -3.005 -12.144 1.00 93.12 93 TYR A O 1
ATOM 782 N N . ARG A 1 94 ? -4.516 -1.927 -12.763 1.00 93.38 94 ARG A N 1
ATOM 783 C CA . ARG A 1 94 ? -5.412 -2.851 -12.048 1.00 93.38 94 ARG A CA 1
ATOM 784 C C . ARG A 1 94 ? -5.222 -4.286 -12.551 1.00 93.38 94 ARG A C 1
ATOM 786 O O . ARG A 1 94 ? -5.430 -4.532 -13.734 1.00 93.38 94 ARG A O 1
ATOM 793 N N . GLY A 1 95 ? -4.955 -5.205 -11.627 1.00 92.12 95 GLY A N 1
ATOM 794 C CA . GLY A 1 95 ? -4.677 -6.614 -11.900 1.00 92.12 95 GLY A CA 1
ATOM 795 C C . GLY A 1 95 ? -3.198 -6.920 -12.135 1.00 92.12 95 GLY A C 1
ATOM 796 O O . GLY A 1 95 ? -2.836 -8.089 -12.163 1.00 92.12 95 GLY A O 1
ATOM 797 N N . ASP A 1 96 ? -2.344 -5.902 -12.274 1.00 94.62 96 ASP A N 1
ATOM 798 C CA . ASP A 1 96 ? -0.909 -6.114 -12.435 1.00 94.62 96 ASP A CA 1
ATOM 799 C C . ASP A 1 96 ? -0.279 -6.467 -11.087 1.00 94.62 96 ASP A C 1
ATOM 801 O O . ASP A 1 96 ? -0.608 -5.881 -10.046 1.00 94.62 96 ASP A O 1
ATOM 805 N N . VAL A 1 97 ? 0.664 -7.403 -11.137 1.00 96.31 97 VAL A N 1
ATOM 806 C CA . VAL A 1 97 ? 1.464 -7.822 -9.990 1.00 96.31 97 VAL A CA 1
ATOM 807 C C . VAL A 1 97 ? 2.773 -7.047 -9.968 1.00 96.31 97 VAL A C 1
ATOM 809 O O . VAL A 1 97 ? 3.431 -6.862 -10.994 1.00 96.31 97 VAL A O 1
ATOM 812 N N . GLY A 1 98 ? 3.146 -6.597 -8.777 1.00 96.38 98 GLY A N 1
ATOM 813 C CA . GLY A 1 98 ? 4.433 -5.987 -8.494 1.00 96.38 98 GLY A CA 1
ATOM 814 C C . GLY A 1 98 ? 5.011 -6.494 -7.184 1.00 96.38 98 GLY A C 1
ATOM 815 O O . GLY A 1 98 ? 4.365 -7.233 -6.444 1.00 96.38 98 GLY A O 1
ATOM 816 N N . VAL A 1 99 ? 6.227 -6.053 -6.887 1.00 96.69 99 VAL A N 1
ATOM 817 C CA . VAL A 1 99 ? 6.902 -6.348 -5.621 1.00 96.69 99 VAL A CA 1
ATOM 818 C C . VAL A 1 99 ? 7.137 -5.062 -4.841 1.00 96.69 99 VAL A C 1
ATOM 820 O O . VAL A 1 99 ? 7.422 -4.012 -5.422 1.00 96.69 99 VAL A O 1
ATOM 823 N N . VAL A 1 100 ? 7.001 -5.121 -3.522 1.00 95.62 100 VAL A N 1
ATOM 824 C CA . VAL A 1 100 ? 7.270 -3.989 -2.632 1.00 95.62 100 VAL A CA 1
ATOM 825 C C . VAL A 1 100 ? 8.765 -3.691 -2.609 1.00 95.62 100 VAL A C 1
ATOM 827 O O . VAL A 1 100 ? 9.566 -4.539 -2.233 1.00 95.62 100 VAL A O 1
ATOM 830 N N . HIS A 1 101 ? 9.137 -2.467 -2.973 1.00 94.56 101 HIS A N 1
ATOM 831 C CA . HIS A 1 101 ? 10.522 -1.992 -2.964 1.00 94.56 101 HIS A CA 1
ATOM 832 C C . HIS A 1 101 ? 10.827 -1.115 -1.749 1.00 94.56 101 HIS A C 1
ATOM 834 O O . HIS A 1 101 ? 11.872 -1.267 -1.127 1.00 94.56 101 HIS A O 1
ATOM 840 N N . GLU A 1 102 ? 9.894 -0.241 -1.370 1.00 91.81 102 GLU A N 1
ATOM 841 C CA . GLU A 1 102 ? 9.982 0.560 -0.146 1.00 91.81 102 GLU A CA 1
ATOM 842 C C . GLU A 1 102 ? 8.627 0.545 0.563 1.00 91.81 102 GLU A C 1
ATOM 844 O O . GLU A 1 102 ? 7.585 0.683 -0.082 1.00 91.81 102 GLU A O 1
ATOM 849 N N . ALA A 1 103 ? 8.637 0.434 1.888 1.00 89.44 103 ALA A N 1
ATOM 850 C CA . ALA A 1 103 ? 7.447 0.547 2.723 1.00 89.44 103 ALA A CA 1
ATOM 851 C C . ALA A 1 103 ? 7.677 1.612 3.802 1.00 89.44 103 ALA A C 1
ATOM 853 O O . ALA A 1 103 ? 8.729 1.649 4.441 1.00 89.44 103 ALA A O 1
ATOM 854 N N . SER A 1 104 ? 6.704 2.504 3.986 1.00 83.94 104 SER A N 1
ATOM 855 C CA . SER A 1 104 ? 6.664 3.464 5.089 1.00 83.94 104 SER A CA 1
ATOM 856 C C . SER A 1 104 ? 5.260 3.534 5.683 1.00 83.94 104 SER A C 1
ATOM 858 O O . SER A 1 104 ? 4.318 2.980 5.116 1.00 83.94 104 SER A O 1
ATOM 860 N N . LEU A 1 105 ? 5.097 4.255 6.797 1.00 73.81 105 LEU A N 1
ATOM 861 C CA . LEU A 1 105 ? 3.812 4.309 7.504 1.00 73.81 105 LEU A CA 1
ATOM 862 C C . LEU A 1 105 ? 2.651 4.814 6.624 1.00 73.81 105 LEU A C 1
ATOM 864 O O . LEU A 1 105 ? 1.503 4.392 6.731 1.00 73.81 105 LEU A O 1
ATOM 868 N N . GLU A 1 106 ? 2.947 5.740 5.713 1.00 74.69 106 GLU A N 1
ATOM 869 C CA . GLU A 1 106 ? 1.922 6.423 4.918 1.00 74.69 106 GLU A CA 1
ATOM 870 C C . GLU A 1 106 ? 1.752 5.841 3.512 1.00 74.69 106 GLU A C 1
ATOM 872 O O . GLU A 1 106 ? 0.673 5.940 2.916 1.00 74.69 106 GLU A O 1
ATOM 877 N N . GLN A 1 107 ? 2.822 5.288 2.940 1.00 83.81 107 GLN A N 1
ATOM 878 C CA . GLN A 1 107 ? 2.863 4.908 1.533 1.00 83.81 107 GLN A CA 1
ATOM 879 C C . GLN A 1 107 ? 3.765 3.701 1.303 1.00 83.81 107 GLN A C 1
ATOM 881 O O . GLN A 1 107 ? 4.741 3.476 2.013 1.00 83.81 107 GLN A O 1
ATOM 886 N N . ILE A 1 108 ? 3.465 2.986 0.226 1.00 92.00 108 ILE A N 1
ATOM 887 C CA . ILE A 1 108 ? 4.274 1.880 -0.267 1.00 92.00 108 ILE A CA 1
ATOM 888 C C . ILE A 1 108 ? 4.709 2.182 -1.698 1.00 92.00 108 ILE A C 1
ATOM 890 O O . ILE A 1 108 ? 3.955 2.762 -2.488 1.00 92.00 108 ILE A O 1
ATOM 894 N N . VAL A 1 109 ? 5.944 1.835 -2.031 1.00 95.12 109 VAL A N 1
ATOM 895 C CA . VAL A 1 109 ? 6.491 1.929 -3.382 1.00 95.12 109 VAL A CA 1
ATOM 896 C C . VAL A 1 109 ? 6.660 0.519 -3.904 1.00 95.12 109 VAL A C 1
ATOM 898 O O . VAL A 1 109 ? 7.376 -0.284 -3.312 1.00 95.12 109 VAL A O 1
ATOM 901 N N . ILE A 1 110 ? 6.007 0.232 -5.023 1.00 96.50 110 ILE A N 1
ATOM 902 C CA . ILE A 1 110 ? 6.081 -1.069 -5.684 1.00 96.50 110 ILE A CA 1
ATOM 903 C C . ILE A 1 110 ? 6.819 -0.946 -7.016 1.00 96.50 110 ILE A C 1
ATOM 905 O O . ILE A 1 110 ? 6.704 0.078 -7.700 1.00 96.50 110 ILE A O 1
ATOM 909 N N . LEU A 1 111 ? 7.560 -1.989 -7.379 1.00 96.88 111 LEU A N 1
ATOM 910 C CA . LEU A 1 111 ? 8.132 -2.181 -8.707 1.00 96.88 111 LEU A CA 1
ATOM 911 C C . LEU A 1 111 ? 7.090 -2.856 -9.595 1.00 96.88 111 LEU A C 1
ATOM 913 O O . LEU A 1 111 ? 6.621 -3.952 -9.292 1.00 96.88 111 LEU A O 1
ATOM 917 N N . LEU A 1 112 ? 6.733 -2.192 -10.691 1.00 96.06 112 LEU A N 1
ATOM 918 C CA . LEU A 1 112 ? 5.791 -2.687 -11.694 1.00 96.06 112 LEU A CA 1
ATOM 919 C C . LEU A 1 112 ? 6.436 -2.716 -13.073 1.00 96.06 112 LEU A C 1
ATOM 921 O O . LEU A 1 112 ? 7.295 -1.891 -13.384 1.00 96.06 112 LEU A O 1
ATOM 925 N N . ILE A 1 113 ? 5.956 -3.603 -13.938 1.00 94.88 113 ILE A N 1
ATOM 926 C CA . ILE A 1 113 ? 6.302 -3.563 -15.358 1.00 94.88 113 ILE A CA 1
ATOM 927 C C . ILE A 1 113 ? 5.532 -2.390 -15.995 1.00 94.88 113 ILE A C 1
ATOM 929 O O . ILE A 1 113 ? 4.296 -2.367 -15.942 1.00 94.88 113 ILE A O 1
ATOM 933 N N . PRO A 1 114 ? 6.219 -1.376 -16.553 1.00 91.81 114 PRO A N 1
ATOM 934 C CA . PRO A 1 114 ? 5.560 -0.177 -17.044 1.00 91.81 114 PRO A CA 1
ATOM 935 C C . PRO A 1 114 ? 4.630 -0.448 -18.229 1.00 91.81 114 PRO A C 1
ATOM 937 O O . PRO A 1 114 ? 4.841 -1.348 -19.035 1.00 91.81 114 PRO A O 1
ATOM 940 N N . ARG A 1 115 ? 3.616 0.411 -18.359 1.00 88.56 115 ARG A N 1
ATOM 941 C CA . ARG A 1 115 ? 2.724 0.514 -19.523 1.00 88.56 115 ARG A CA 1
ATOM 942 C C . ARG A 1 115 ? 2.902 1.892 -20.161 1.00 88.56 115 ARG A C 1
ATOM 944 O O . ARG A 1 115 ? 2.010 2.739 -20.084 1.00 88.56 115 ARG A O 1
ATOM 951 N N . LEU A 1 116 ? 4.095 2.156 -20.696 1.00 82.06 116 LEU A N 1
ATOM 952 C CA . LEU A 1 116 ? 4.463 3.448 -21.290 1.00 82.06 116 LEU A CA 1
ATOM 953 C C . LEU A 1 116 ? 4.313 3.399 -22.816 1.00 82.06 116 LEU A C 1
ATOM 955 O O . LEU A 1 116 ? 4.722 2.433 -23.451 1.00 82.06 116 LEU A O 1
ATOM 959 N N . SER A 1 117 ? 3.719 4.440 -23.404 1.00 71.19 117 SER A N 1
ATOM 960 C CA . SER A 1 117 ? 3.650 4.582 -24.864 1.00 71.19 117 SER A CA 1
ATOM 961 C C . SER A 1 117 ? 4.953 5.172 -25.404 1.00 71.19 117 SER A C 1
ATOM 963 O O . SER A 1 117 ? 5.510 6.092 -24.803 1.00 71.19 117 SER A O 1
ATOM 965 N N . LEU A 1 118 ? 5.403 4.669 -26.555 1.00 63.62 118 LEU A N 1
ATOM 966 C CA . LEU A 1 118 ? 6.542 5.211 -27.305 1.00 63.62 118 LEU A CA 1
ATOM 967 C C . LEU A 1 118 ? 6.200 6.529 -28.015 1.00 63.62 118 LEU A C 1
ATOM 969 O O . LEU A 1 118 ? 7.094 7.281 -28.400 1.00 63.62 118 LEU A O 1
ATOM 973 N N . GLU A 1 119 ? 4.912 6.825 -28.197 1.00 58.94 119 GLU A N 1
ATOM 974 C CA . GLU A 1 119 ? 4.486 8.085 -28.793 1.00 58.94 119 GLU A CA 1
ATOM 975 C C . GLU A 1 119 ? 4.535 9.201 -27.741 1.00 58.94 119 GLU A C 1
ATOM 977 O O . GLU A 1 119 ? 3.937 9.052 -26.667 1.00 58.94 119 GLU A O 1
ATOM 982 N N . PRO A 1 120 ? 5.206 10.339 -28.020 1.00 49.94 120 PRO A N 1
ATOM 983 C CA . PRO A 1 120 ? 5.166 11.477 -27.117 1.00 49.94 120 PRO A CA 1
ATOM 984 C C . PRO A 1 120 ? 3.700 11.866 -26.906 1.00 49.94 120 PRO A C 1
ATOM 986 O O . PRO A 1 120 ? 2.945 11.911 -27.885 1.00 49.94 120 PRO A O 1
ATOM 989 N N . PRO A 1 121 ? 3.268 12.158 -25.665 1.00 48.91 121 PRO A N 1
ATOM 990 C CA . PRO A 1 121 ? 1.900 12.571 -25.420 1.00 48.91 121 PRO A CA 1
ATOM 991 C C . PRO A 1 121 ? 1.650 13.820 -26.256 1.00 48.91 121 PRO A C 1
ATOM 993 O O . PRO A 1 121 ? 2.170 14.900 -25.961 1.00 48.91 121 PRO A O 1
ATOM 996 N N . ILE A 1 122 ? 0.874 13.672 -27.334 1.00 47.97 122 ILE A N 1
ATOM 997 C CA . ILE A 1 122 ? 0.384 14.807 -28.104 1.00 47.97 122 ILE A CA 1
ATOM 998 C C . ILE A 1 122 ? -0.276 15.691 -27.056 1.00 47.97 122 ILE A C 1
ATOM 1000 O O . ILE A 1 122 ? -1.218 15.241 -26.401 1.00 47.97 122 ILE A O 1
ATOM 1004 N N . LYS A 1 123 ? 0.255 16.902 -26.836 1.00 45.50 123 LYS A N 1
ATOM 1005 C CA . LYS A 1 123 ? -0.334 17.898 -25.935 1.00 45.50 123 LYS A CA 1
ATOM 1006 C C . LYS A 1 123 ? -1.742 18.174 -26.452 1.00 45.50 123 LYS A C 1
ATOM 1008 O O . LYS A 1 123 ? -1.941 19.065 -27.274 1.00 45.50 123 LYS A O 1
ATOM 1013 N N . GLN A 1 124 ? -2.712 17.362 -26.036 1.00 44.53 124 GLN A N 1
ATOM 1014 C CA . GLN A 1 124 ? -4.100 17.527 -26.413 1.00 44.53 124 GLN A CA 1
ATOM 1015 C C . GLN A 1 124 ? -4.531 18.818 -25.741 1.00 44.53 124 GLN A C 1
ATOM 1017 O O . GLN A 1 124 ? -4.695 18.903 -24.522 1.00 44.53 124 GLN A O 1
ATOM 1022 N N . LEU A 1 125 ? -4.593 19.854 -26.574 1.00 42.16 125 LEU A N 1
ATOM 1023 C CA . LEU A 1 125 ? -5.123 21.157 -26.253 1.00 42.16 125 LEU A CA 1
ATOM 1024 C C . LEU A 1 125 ? -6.408 20.971 -25.447 1.00 42.16 125 LEU A C 1
ATOM 1026 O O . LEU A 1 125 ? -7.300 20.203 -25.807 1.00 42.16 125 LEU A O 1
ATOM 1030 N N . ARG A 1 126 ? -6.407 21.655 -24.307 1.00 46.56 126 ARG A N 1
ATOM 1031 C CA . ARG A 1 126 ? -7.467 21.794 -23.314 1.00 46.56 126 ARG A CA 1
ATOM 1032 C C . ARG A 1 126 ? -8.870 21.484 -23.845 1.00 46.56 126 ARG A C 1
ATOM 1034 O O . ARG A 1 126 ? -9.343 22.108 -24.787 1.00 46.56 126 ARG A O 1
ATOM 1041 N N . GLY A 1 127 ? -9.579 20.648 -23.090 1.00 46.38 127 GLY A N 1
ATOM 1042 C CA . GLY A 1 127 ? -11.039 20.648 -23.076 1.00 46.38 127 GLY A CA 1
ATOM 1043 C C . GLY A 1 127 ? -11.677 19.468 -23.791 1.00 46.38 127 GLY A C 1
ATOM 1044 O O . GLY A 1 127 ? -12.220 19.618 -24.876 1.00 46.38 127 GLY A O 1
ATOM 1045 N N . LYS A 1 128 ? -11.680 18.308 -23.132 1.00 41.25 128 LYS A N 1
ATOM 1046 C CA . LYS A 1 128 ? -12.809 17.362 -23.086 1.00 41.25 128 LYS A CA 1
ATOM 1047 C C . LYS A 1 128 ? -12.429 16.232 -22.134 1.00 41.25 128 LYS A C 1
ATOM 1049 O O . LYS A 1 128 ? -11.399 15.593 -22.316 1.00 41.25 128 LYS A O 1
ATOM 1054 N N . ARG A 1 129 ? -13.256 15.995 -21.109 1.00 50.66 129 ARG A N 1
ATOM 1055 C CA . ARG A 1 129 ? -13.204 14.780 -20.282 1.00 50.66 129 ARG A CA 1
ATOM 1056 C C . ARG A 1 129 ? -13.323 13.578 -21.222 1.00 50.66 129 ARG A C 1
ATOM 1058 O O . ARG A 1 129 ? -14.424 13.239 -21.647 1.00 50.66 129 ARG A O 1
ATOM 1065 N N . ARG A 1 130 ? -12.200 12.963 -21.587 1.00 46.66 130 ARG A N 1
ATOM 1066 C CA . ARG A 1 130 ? -12.190 11.705 -22.330 1.00 46.66 130 ARG A CA 1
ATOM 1067 C C . ARG A 1 130 ? -12.307 10.566 -21.328 1.00 46.66 130 ARG A C 1
ATOM 1069 O O . ARG A 1 130 ? -11.320 10.055 -20.823 1.00 46.66 130 ARG A O 1
ATOM 1076 N N . HIS A 1 131 ? -13.548 10.169 -21.065 1.00 44.56 131 HIS A N 1
ATOM 1077 C CA . HIS A 1 131 ? -13.859 8.800 -20.671 1.00 44.56 131 HIS A CA 1
ATOM 1078 C C . HIS A 1 131 ? -13.734 7.927 -21.929 1.00 44.56 131 HIS A C 1
ATOM 1080 O O . HIS A 1 131 ? -14.723 7.539 -22.548 1.00 44.56 131 HIS A O 1
ATOM 1086 N N . ARG A 1 132 ? -12.500 7.698 -22.376 1.00 40.91 132 ARG A N 1
ATOM 1087 C CA . ARG A 1 132 ? -12.188 6.661 -23.354 1.00 40.91 132 ARG A CA 1
ATOM 1088 C C . ARG A 1 132 ? -11.187 5.760 -22.657 1.00 40.91 132 ARG A C 1
ATOM 1090 O O . ARG A 1 132 ? -10.142 6.244 -22.237 1.00 40.91 132 ARG A O 1
ATOM 1097 N N . GLN A 1 133 ? -11.548 4.492 -22.481 1.00 43.16 133 GLN A N 1
ATOM 1098 C CA . GLN A 1 133 ? -10.584 3.432 -22.212 1.00 43.16 133 GLN A CA 1
ATOM 1099 C C . GLN A 1 133 ? -9.650 3.390 -23.425 1.00 43.16 133 GLN A C 1
ATOM 1101 O O . GLN A 1 133 ? -9.900 2.682 -24.396 1.00 43.16 133 GLN A O 1
ATOM 1106 N N . GLU A 1 134 ? -8.638 4.252 -23.431 1.00 54.72 134 GLU A N 1
ATOM 1107 C CA . GLU A 1 134 ? -7.425 3.975 -24.180 1.00 54.72 134 GLU A CA 1
ATOM 1108 C C . GLU A 1 134 ? -6.901 2.677 -23.575 1.00 54.72 134 GLU A C 1
ATOM 1110 O O . GLU A 1 134 ? -6.736 2.581 -22.355 1.00 54.72 134 GLU A O 1
ATOM 1115 N N . GLN A 1 135 ? -6.789 1.635 -24.403 1.00 55.00 135 GLN A N 1
ATOM 1116 C CA . GLN A 1 135 ? -6.158 0.402 -23.962 1.00 55.00 135 GLN A CA 1
ATOM 1117 C C . GLN A 1 135 ? -4.801 0.793 -23.371 1.00 55.00 135 GLN A C 1
ATOM 1119 O O . GLN A 1 135 ? -4.069 1.548 -24.021 1.00 55.00 135 GLN A O 1
ATOM 1124 N N . PRO A 1 136 ? -4.492 0.370 -22.133 1.00 61.03 136 PRO A N 1
ATOM 1125 C CA . PRO A 1 136 ? -3.187 0.635 -21.560 1.00 61.03 136 PRO A CA 1
ATOM 1126 C C . PRO A 1 136 ? -2.119 0.162 -22.543 1.00 61.03 136 PRO A C 1
ATOM 1128 O O . PRO A 1 136 ? -2.294 -0.884 -23.173 1.00 61.03 136 PRO A O 1
ATOM 1131 N N . ALA A 1 137 ? -1.032 0.922 -22.680 1.00 68.25 137 ALA A N 1
ATOM 1132 C CA . ALA A 1 137 ? 0.092 0.479 -23.491 1.00 68.25 137 ALA A CA 1
ATOM 1133 C C . ALA A 1 137 ? 0.556 -0.918 -23.036 1.00 68.25 137 ALA A C 1
ATOM 1135 O O . ALA A 1 137 ? 0.310 -1.343 -21.896 1.00 68.25 137 ALA A O 1
ATOM 1136 N N . VAL A 1 138 ? 1.191 -1.642 -23.956 1.00 77.75 138 VAL A N 1
ATOM 1137 C CA . VAL A 1 138 ? 1.696 -2.993 -23.697 1.00 77.75 138 VAL A CA 1
ATOM 1138 C C . VAL A 1 138 ? 2.624 -2.951 -22.483 1.00 77.75 138 VAL A C 1
ATOM 1140 O O . VAL A 1 138 ? 3.415 -2.020 -22.331 1.00 77.75 138 VAL A O 1
ATOM 1143 N N . SER A 1 139 ? 2.468 -3.926 -21.586 1.00 81.69 139 SER A N 1
ATOM 1144 C CA . SER A 1 139 ? 3.328 -4.040 -20.413 1.00 81.69 139 SER A CA 1
ATOM 1145 C C . SER A 1 139 ? 4.697 -4.539 -20.864 1.00 81.69 139 SER A C 1
ATOM 1147 O O . SER A 1 139 ? 4.800 -5.630 -21.422 1.00 81.69 139 SER A O 1
ATOM 1149 N N . GLN A 1 140 ? 5.730 -3.719 -20.689 1.00 83.50 140 GLN A N 1
ATOM 1150 C CA . GLN A 1 140 ? 7.101 -4.057 -21.058 1.00 83.50 140 GLN A CA 1
ATOM 1151 C C . GLN A 1 140 ? 8.084 -3.231 -20.224 1.00 83.50 140 GLN A C 1
ATOM 1153 O O . GLN A 1 140 ? 7.794 -2.080 -19.897 1.00 83.50 140 GLN A O 1
ATOM 1158 N N . LEU A 1 141 ? 9.25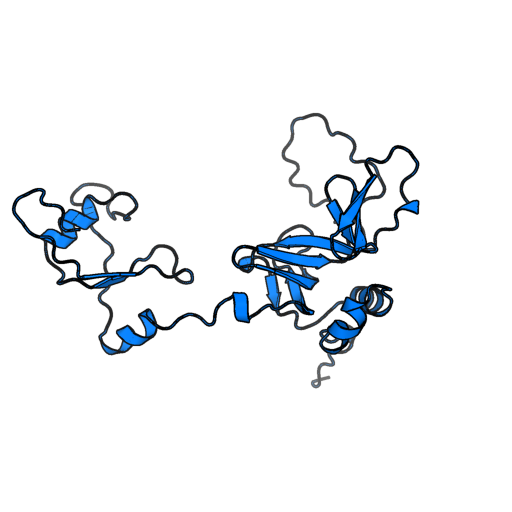0 -3.798 -19.887 1.00 81.31 141 LEU A N 1
ATOM 1159 C CA . LEU A 1 141 ? 10.320 -3.041 -19.230 1.00 81.31 141 LEU A CA 1
ATOM 1160 C C . LEU A 1 141 ? 10.742 -1.856 -20.078 1.00 81.31 141 LEU A C 1
ATOM 1162 O O . LEU A 1 141 ? 10.911 -1.987 -21.281 1.00 81.31 141 LEU A O 1
ATOM 1166 N N . PHE A 1 142 ? 10.942 -0.713 -19.439 1.00 78.81 142 PHE A N 1
ATOM 1167 C CA . PHE A 1 142 ? 11.416 0.479 -20.118 1.00 78.81 142 PHE A CA 1
ATOM 1168 C C . PHE A 1 142 ? 12.896 0.344 -20.488 1.00 78.81 142 PHE A C 1
ATOM 1170 O O . PHE A 1 142 ? 13.738 0.136 -19.613 1.00 78.81 142 PHE A O 1
ATOM 1177 N N . ASP A 1 143 ? 13.216 0.551 -21.762 1.00 79.81 143 ASP A N 1
ATOM 1178 C CA . ASP A 1 143 ? 14.585 0.740 -22.231 1.00 79.81 143 ASP A CA 1
ATOM 1179 C C . ASP A 1 143 ? 14.814 2.231 -22.549 1.00 79.81 143 ASP A C 1
ATOM 1181 O O . ASP A 1 143 ? 14.126 2.795 -23.410 1.00 79.81 143 ASP A O 1
ATOM 1185 N N . PRO A 1 144 ? 15.780 2.892 -21.885 1.00 71.62 144 PRO A N 1
ATOM 1186 C CA . PRO A 1 144 ? 16.129 4.278 -22.176 1.00 71.62 144 PRO A CA 1
ATOM 1187 C C . PRO A 1 144 ? 16.491 4.532 -23.647 1.00 71.62 144 PRO A C 1
ATOM 1189 O O . PRO A 1 144 ? 16.271 5.637 -24.135 1.00 71.62 144 PRO A O 1
ATOM 1192 N N . SER A 1 145 ? 17.010 3.528 -24.365 1.00 71.06 145 SER A N 1
ATOM 1193 C CA . SER A 1 145 ? 17.407 3.651 -25.773 1.00 71.06 145 SER A CA 1
ATOM 1194 C C . SER A 1 145 ? 16.228 3.831 -26.736 1.00 71.06 145 SER A C 1
ATOM 1196 O O . SER A 1 145 ? 16.417 4.299 -27.862 1.00 71.06 145 SER A O 1
ATOM 1198 N N . TRP A 1 146 ? 15.003 3.507 -26.307 1.00 68.44 146 TRP A N 1
ATOM 1199 C CA . TRP A 1 146 ? 13.798 3.667 -27.125 1.00 68.44 146 TRP A CA 1
ATOM 1200 C C . TRP A 1 146 ? 13.425 5.128 -27.376 1.00 68.44 146 TRP A C 1
ATOM 1202 O O . TRP A 1 146 ? 12.708 5.428 -28.333 1.00 68.44 146 TRP A O 1
ATOM 1212 N N . PHE A 1 147 ? 13.920 6.048 -26.548 1.00 62.78 147 PHE A N 1
ATOM 1213 C CA . PHE A 1 147 ? 13.620 7.468 -26.648 1.00 62.78 147 PHE A CA 1
ATOM 1214 C C . PHE A 1 147 ? 14.859 8.228 -27.131 1.00 62.78 147 PHE A C 1
ATOM 1216 O O . PHE A 1 147 ? 15.899 8.237 -26.481 1.00 62.78 147 PHE A O 1
ATOM 1223 N N . ARG A 1 148 ? 14.755 8.856 -28.311 1.00 55.75 148 ARG A N 1
ATOM 1224 C CA . ARG A 1 148 ? 15.844 9.648 -28.908 1.00 55.75 148 ARG A CA 1
ATOM 1225 C C . ARG A 1 148 ? 16.136 10.923 -28.114 1.00 55.75 148 ARG A C 1
ATOM 1227 O O . ARG A 1 148 ? 15.244 11.482 -27.473 1.00 55.75 148 ARG A O 1
ATOM 1234 N N . ASP A 1 149 ? 17.372 11.402 -28.265 1.00 49.69 149 ASP A N 1
ATOM 1235 C CA . ASP A 1 149 ? 17.869 12.697 -27.791 1.00 49.69 149 ASP A CA 1
ATOM 1236 C C . ASP A 1 149 ? 16.812 13.802 -27.951 1.00 49.69 149 ASP A C 1
ATOM 1238 O O . ASP A 1 149 ? 16.395 14.136 -29.064 1.00 49.69 149 ASP A O 1
ATOM 1242 N N . GLY A 1 150 ? 16.345 14.335 -26.819 1.00 52.97 150 GLY A N 1
ATOM 1243 C CA . GLY A 1 150 ? 15.250 15.309 -26.737 1.00 52.97 150 GLY A CA 1
ATOM 1244 C C . GLY A 1 150 ? 14.030 14.836 -25.939 1.00 52.97 150 GLY A C 1
ATOM 1245 O O . GLY A 1 150 ? 13.142 15.640 -25.658 1.00 52.97 150 GLY A O 1
ATOM 1246 N N . ALA A 1 151 ? 13.977 13.564 -25.544 1.00 60.28 151 ALA A N 1
ATOM 1247 C CA . ALA A 1 151 ? 13.068 13.110 -24.499 1.00 60.28 151 ALA A CA 1
ATOM 1248 C C . ALA A 1 151 ? 13.437 13.732 -23.139 1.00 60.28 151 ALA A C 1
ATOM 1250 O O . ALA A 1 151 ? 14.615 13.780 -22.790 1.00 60.28 151 ALA A O 1
ATOM 1251 N N . ASP A 1 152 ? 12.435 14.159 -22.357 1.00 69.62 152 ASP A N 1
ATOM 1252 C CA . ASP A 1 152 ? 12.574 14.590 -20.951 1.00 69.62 152 ASP A CA 1
ATOM 1253 C C . ASP A 1 152 ? 12.914 13.378 -20.053 1.00 69.62 152 ASP A C 1
ATOM 1255 O O . ASP A 1 152 ? 12.142 12.984 -19.171 1.00 69.62 152 ASP A O 1
ATOM 1259 N N . ALA A 1 153 ? 14.044 12.729 -20.335 1.00 76.12 153 ALA A N 1
ATOM 1260 C CA . ALA A 1 153 ? 14.638 11.676 -19.537 1.00 76.12 153 ALA A CA 1
ATOM 1261 C C . ALA A 1 153 ? 15.771 12.284 -18.704 1.00 76.12 153 ALA A C 1
ATOM 1263 O O . ALA A 1 153 ? 16.695 12.896 -19.236 1.00 76.12 153 ALA A O 1
ATOM 1264 N N . THR A 1 154 ? 15.712 12.144 -17.386 1.00 86.06 154 THR A N 1
ATOM 1265 C CA . THR A 1 154 ? 16.776 12.601 -16.483 1.00 86.06 154 THR A CA 1
ATOM 1266 C C . THR A 1 154 ? 17.155 11.474 -15.547 1.00 86.06 154 THR A C 1
ATOM 1268 O O . THR A 1 154 ? 16.284 10.838 -14.963 1.00 86.06 154 THR A O 1
ATOM 1271 N N . ASN A 1 155 ? 18.452 11.237 -15.381 1.00 88.38 155 ASN A N 1
ATOM 1272 C CA . ASN A 1 155 ? 18.940 10.257 -14.424 1.00 88.38 155 ASN A CA 1
ATOM 1273 C C . ASN A 1 155 ? 19.176 10.917 -13.066 1.00 88.38 155 ASN A C 1
ATOM 1275 O O . ASN A 1 155 ? 19.725 12.014 -12.978 1.00 88.38 155 ASN A O 1
ATOM 1279 N N . GLN A 1 156 ? 18.763 10.225 -12.012 1.00 89.12 156 GLN A N 1
ATOM 1280 C CA . GLN A 1 156 ? 19.003 10.591 -10.629 1.00 89.12 156 GLN A CA 1
ATOM 1281 C C . GLN A 1 156 ? 19.680 9.413 -9.933 1.00 89.12 156 GLN A C 1
ATOM 1283 O O . GLN A 1 156 ? 19.152 8.303 -9.937 1.00 89.12 156 GLN A O 1
ATOM 1288 N N . GLU A 1 157 ? 20.827 9.662 -9.311 1.00 88.69 157 GLU A N 1
ATOM 1289 C CA . GLU A 1 157 ? 21.502 8.671 -8.478 1.00 88.69 157 GLU A CA 1
ATOM 1290 C C . GLU A 1 157 ? 20.886 8.660 -7.072 1.00 88.69 157 GLU A C 1
ATOM 1292 O O . GLU A 1 157 ? 20.639 9.709 -6.466 1.00 88.69 157 GLU A O 1
ATOM 1297 N N . LEU A 1 158 ? 20.582 7.467 -6.574 1.00 83.25 158 LEU A N 1
ATOM 1298 C CA . LEU A 1 158 ? 20.140 7.236 -5.208 1.00 83.25 158 LEU A CA 1
ATOM 1299 C C . LEU A 1 158 ? 21.342 7.118 -4.262 1.00 83.25 158 LEU A C 1
ATOM 1301 O O . LEU A 1 158 ? 22.423 6.723 -4.694 1.00 83.25 158 LEU A O 1
ATOM 1305 N N . PRO A 1 159 ? 21.157 7.334 -2.946 1.00 81.06 159 PRO A N 1
ATOM 1306 C CA . PRO A 1 159 ? 22.198 7.065 -1.950 1.00 81.06 159 PRO A CA 1
ATOM 1307 C C . PRO A 1 159 ? 22.733 5.624 -1.972 1.00 81.06 159 PRO A C 1
ATOM 1309 O O . PRO A 1 159 ? 23.846 5.380 -1.521 1.00 81.06 159 PRO A O 1
ATOM 1312 N N . SER A 1 160 ? 21.954 4.675 -2.501 1.00 80.19 160 SER A N 1
ATOM 1313 C CA . SER A 1 160 ? 22.359 3.281 -2.710 1.00 80.19 160 SER A CA 1
ATOM 1314 C C . SER A 1 160 ? 23.341 3.083 -3.878 1.00 80.19 160 SER A C 1
ATOM 1316 O O . SER A 1 160 ? 23.813 1.969 -4.080 1.00 80.19 160 SER A O 1
ATOM 1318 N N . GLY A 1 161 ? 23.628 4.124 -4.669 1.00 84.69 161 GLY A N 1
ATOM 1319 C CA . GLY A 1 161 ? 24.397 4.046 -5.919 1.00 84.69 161 GLY A CA 1
ATOM 1320 C C . GLY A 1 161 ? 23.579 3.554 -7.120 1.00 84.69 161 GLY A C 1
ATOM 1321 O O . GLY A 1 161 ? 24.099 3.424 -8.227 1.00 84.69 161 GLY A O 1
ATOM 1322 N N . GLN A 1 162 ? 22.287 3.268 -6.930 1.00 86.81 162 GLN A N 1
ATOM 1323 C CA . GLN A 1 162 ? 21.385 2.924 -8.027 1.00 86.81 162 GLN A CA 1
ATOM 1324 C C . GLN A 1 162 ? 20.977 4.164 -8.822 1.00 86.81 162 GLN A C 1
ATOM 1326 O O . GLN A 1 162 ? 20.791 5.246 -8.270 1.00 86.81 162 GLN A O 1
ATOM 1331 N N . ILE A 1 163 ? 20.766 3.988 -10.125 1.00 89.19 163 ILE A N 1
ATOM 1332 C CA . ILE A 1 163 ? 20.309 5.055 -11.015 1.00 89.19 163 ILE A CA 1
ATOM 1333 C C . ILE A 1 163 ? 18.815 4.877 -11.277 1.00 89.19 163 ILE A C 1
ATOM 1335 O O . ILE A 1 163 ? 18.387 3.854 -11.814 1.00 89.19 163 ILE A O 1
ATOM 1339 N N . ILE A 1 164 ? 18.034 5.902 -10.940 1.00 92.19 164 ILE A N 1
ATOM 1340 C CA . ILE A 1 164 ? 16.645 6.046 -11.370 1.00 92.19 164 ILE A CA 1
ATOM 1341 C C . ILE A 1 164 ? 16.609 6.916 -12.623 1.00 92.19 164 ILE A C 1
ATOM 1343 O O . ILE A 1 164 ? 17.102 8.043 -12.621 1.00 92.19 164 ILE A O 1
ATOM 1347 N N . THR A 1 165 ? 15.934 6.443 -13.664 1.00 90.38 165 THR A N 1
ATOM 1348 C CA . THR A 1 165 ? 15.573 7.250 -14.829 1.00 90.38 165 THR A CA 1
ATOM 1349 C C . THR A 1 165 ? 14.192 7.862 -14.616 1.00 90.38 165 THR A C 1
ATOM 1351 O O . THR A 1 165 ? 13.207 7.165 -14.387 1.00 90.38 165 THR A O 1
ATOM 1354 N N . ILE A 1 166 ? 14.100 9.184 -14.675 1.00 89.25 166 ILE A N 1
ATOM 1355 C CA . ILE A 1 166 ? 12.843 9.928 -14.653 1.00 89.25 166 ILE A CA 1
ATOM 1356 C C . ILE A 1 166 ? 12.453 10.200 -16.097 1.00 89.25 166 ILE A C 1
ATOM 1358 O O . ILE A 1 166 ? 13.159 10.938 -16.771 1.00 89.25 166 ILE A O 1
ATOM 1362 N N . PHE A 1 167 ? 11.338 9.644 -16.557 1.00 85.50 167 PHE A N 1
ATOM 1363 C CA . PHE A 1 167 ? 10.837 9.821 -17.918 1.00 85.50 167 PHE A CA 1
ATOM 1364 C C . PHE A 1 167 ? 9.364 10.228 -17.892 1.00 85.50 167 PHE A C 1
ATOM 1366 O O . PHE A 1 167 ? 8.534 9.531 -17.309 1.00 85.50 167 PHE A O 1
ATOM 1373 N N . CYS A 1 168 ? 9.023 11.378 -18.483 1.00 82.00 168 CYS A N 1
ATOM 1374 C CA . CYS A 1 168 ? 7.658 11.932 -18.464 1.00 82.00 168 CYS A CA 1
ATOM 1375 C C . CYS A 1 168 ? 7.025 11.980 -17.051 1.00 82.00 168 CYS A C 1
ATOM 1377 O O . CYS A 1 168 ? 5.824 11.776 -16.883 1.00 82.00 168 CYS A O 1
ATOM 1379 N N . GLY A 1 169 ? 7.841 12.221 -16.016 1.00 84.25 169 GLY A N 1
ATOM 1380 C CA . GLY A 1 169 ? 7.414 12.236 -14.609 1.00 84.25 169 GLY A CA 1
ATOM 1381 C C . GLY A 1 169 ? 7.283 10.856 -13.946 1.00 84.25 169 GLY A C 1
ATOM 1382 O O . GLY A 1 169 ? 7.009 10.784 -12.747 1.00 84.25 169 GLY A O 1
ATOM 1383 N N . HIS A 1 170 ? 7.508 9.766 -14.679 1.00 89.50 170 HIS A N 1
ATOM 1384 C CA . HIS A 1 170 ? 7.589 8.411 -14.140 1.00 89.50 170 HIS A CA 1
ATOM 1385 C C . HIS A 1 170 ? 9.012 8.102 -13.686 1.00 89.50 170 HIS A C 1
ATOM 1387 O O . HIS A 1 170 ? 9.963 8.362 -14.414 1.00 89.50 170 HIS A O 1
ATOM 1393 N N . LYS A 1 171 ? 9.156 7.539 -12.485 1.00 92.88 171 LYS A N 1
ATOM 1394 C CA . LYS A 1 171 ? 10.443 7.083 -11.955 1.00 92.88 171 LYS A CA 1
ATOM 1395 C C . LYS A 1 171 ? 10.646 5.620 -12.310 1.00 92.88 171 LYS A C 1
ATOM 1397 O O . LYS A 1 171 ? 9.765 4.808 -12.034 1.00 92.88 171 LYS A O 1
ATOM 1402 N N . LEU A 1 172 ? 11.785 5.304 -12.905 1.00 92.62 172 LEU A N 1
ATOM 1403 C CA . LEU A 1 172 ? 12.090 3.987 -13.436 1.00 92.62 172 LEU A CA 1
ATOM 1404 C C . LEU A 1 172 ? 13.411 3.489 -12.853 1.00 92.62 172 LEU A C 1
ATOM 1406 O O . LEU A 1 172 ? 14.410 4.199 -12.912 1.00 92.62 172 LEU A O 1
ATOM 1410 N N . LEU A 1 173 ? 13.422 2.277 -12.312 1.00 92.69 173 LEU A N 1
ATOM 1411 C CA . LEU A 1 173 ? 14.612 1.609 -11.793 1.00 92.69 173 LEU A CA 1
ATOM 1412 C C . LEU A 1 173 ? 14.859 0.360 -12.634 1.00 92.69 173 LEU A C 1
ATOM 1414 O O . LEU A 1 173 ? 14.021 -0.536 -12.645 1.00 92.69 173 LEU A O 1
ATOM 1418 N N . LYS A 1 174 ? 15.975 0.317 -13.377 1.00 89.44 174 LYS A N 1
ATOM 1419 C CA . LYS A 1 174 ? 16.305 -0.811 -14.278 1.00 89.44 174 LYS A CA 1
ATOM 1420 C C . LYS A 1 174 ? 15.143 -1.209 -15.208 1.00 89.44 174 LYS A C 1
ATOM 1422 O O . LYS A 1 174 ? 14.880 -2.379 -15.452 1.00 89.44 174 LYS A O 1
ATOM 1427 N N . GLY A 1 175 ? 14.405 -0.212 -15.691 1.00 89.50 175 GLY A N 1
ATOM 1428 C CA . GLY A 1 175 ? 13.250 -0.409 -16.566 1.00 89.50 175 GLY A CA 1
ATOM 1429 C C . GLY A 1 175 ? 11.922 -0.712 -15.861 1.00 89.50 175 GLY A C 1
ATOM 1430 O O . GLY A 1 175 ? 10.883 -0.641 -16.513 1.00 89.50 175 GLY A O 1
ATOM 1431 N N . PHE A 1 176 ? 11.909 -0.971 -14.550 1.00 94.38 176 PHE A N 1
ATOM 1432 C CA . PHE A 1 176 ? 10.683 -1.107 -13.755 1.00 94.38 176 PHE A CA 1
ATOM 1433 C C . PHE A 1 176 ? 10.154 0.250 -13.310 1.00 94.38 176 PHE A C 1
ATOM 1435 O O . PHE A 1 176 ? 10.916 1.130 -12.926 1.00 94.38 176 PHE A O 1
ATOM 1442 N N . LEU A 1 177 ? 8.836 0.413 -13.286 1.00 95.38 177 LEU A N 1
ATOM 1443 C CA . LEU A 1 177 ? 8.170 1.586 -12.737 1.00 95.38 177 LEU A CA 1
ATOM 1444 C C . LEU A 1 177 ? 8.164 1.541 -11.207 1.00 95.38 177 LEU A C 1
ATOM 1446 O O . LEU A 1 177 ? 7.558 0.652 -10.617 1.00 95.38 177 LEU A O 1
ATOM 1450 N N . LEU A 1 178 ? 8.728 2.573 -10.579 1.00 95.44 178 LEU A N 1
ATOM 1451 C CA . LEU A 1 178 ? 8.558 2.852 -9.156 1.00 95.44 178 LEU A CA 1
ATOM 1452 C C . LEU A 1 178 ? 7.222 3.563 -8.939 1.00 95.44 178 LEU A C 1
ATOM 1454 O O . LEU A 1 178 ? 7.078 4.769 -9.186 1.00 95.44 178 LEU A O 1
ATOM 1458 N N . LYS A 1 179 ? 6.217 2.813 -8.485 1.00 95.31 179 LYS A N 1
ATOM 1459 C CA . LYS A 1 179 ? 4.861 3.324 -8.294 1.00 95.31 179 LYS A CA 1
ATOM 1460 C C . LYS A 1 179 ? 4.534 3.482 -6.815 1.00 95.31 179 LYS A C 1
ATOM 1462 O O . LYS A 1 179 ? 4.414 2.509 -6.083 1.00 95.31 179 LYS A O 1
ATOM 1467 N N . LYS A 1 180 ? 4.299 4.729 -6.403 1.00 94.88 180 LYS A N 1
ATOM 1468 C CA . LYS A 1 180 ? 3.724 5.054 -5.093 1.00 94.88 180 LYS A CA 1
ATOM 1469 C C . LYS A 1 180 ? 2.251 4.667 -5.038 1.00 94.88 180 LYS A C 1
ATOM 1471 O O . LYS A 1 180 ? 1.479 5.083 -5.907 1.00 94.88 180 LYS A O 1
ATOM 1476 N N . MET A 1 181 ? 1.877 3.928 -4.003 1.00 91.69 181 MET A N 1
ATOM 1477 C CA . MET A 1 181 ? 0.528 3.440 -3.747 1.00 91.69 181 MET A CA 1
ATOM 1478 C C . MET A 1 181 ? 0.170 3.630 -2.270 1.00 91.69 181 MET A C 1
ATOM 1480 O O . MET A 1 181 ? 1.040 3.718 -1.406 1.00 91.69 181 MET A O 1
ATOM 1484 N N . SER A 1 182 ? -1.128 3.697 -1.979 1.00 90.31 182 SER A N 1
ATOM 1485 C CA . SER A 1 182 ? -1.611 3.484 -0.615 1.00 90.31 182 SER A CA 1
ATOM 1486 C C . SER A 1 182 ? -1.845 1.996 -0.400 1.00 90.31 182 SER A C 1
ATOM 1488 O O . SER A 1 182 ? -2.208 1.286 -1.341 1.00 90.31 182 SER A O 1
ATOM 1490 N N . TYR A 1 183 ? -1.740 1.538 0.843 1.00 86.38 183 TYR A N 1
ATOM 1491 C CA . TYR A 1 183 ? -1.997 0.139 1.179 1.00 86.38 183 TYR A CA 1
ATOM 1492 C C . TYR A 1 183 ? -3.405 -0.350 0.789 1.00 86.38 183 TYR A C 1
ATOM 1494 O O . TYR A 1 183 ? -3.607 -1.512 0.477 1.00 86.38 183 TYR A O 1
ATOM 1502 N N . HIS A 1 184 ? -4.394 0.547 0.717 1.00 85.75 184 HIS A N 1
ATOM 1503 C CA . HIS A 1 184 ? -5.754 0.201 0.279 1.00 85.75 184 HIS A CA 1
ATOM 1504 C C . HIS A 1 184 ? -5.871 -0.000 -1.245 1.00 85.75 184 HIS A C 1
ATOM 1506 O O . HIS A 1 184 ? -6.909 -0.440 -1.746 1.00 85.75 184 HIS A O 1
ATOM 1512 N N . GLY A 1 185 ? -4.855 0.423 -2.000 1.00 89.25 185 GLY A N 1
ATOM 1513 C CA . GLY A 1 185 ? -4.781 0.291 -3.451 1.00 89.25 185 GLY A CA 1
ATOM 1514 C C . GLY A 1 185 ? -4.183 -1.034 -3.916 1.00 89.25 185 GLY A C 1
ATOM 1515 O O . GLY A 1 185 ? -4.142 -1.257 -5.126 1.00 89.25 185 GLY A O 1
ATOM 1516 N N . ILE A 1 186 ? -3.745 -1.879 -2.983 1.00 92.12 186 ILE A N 1
ATOM 1517 C CA . ILE A 1 186 ? -3.060 -3.145 -3.234 1.00 92.12 186 ILE A CA 1
ATOM 1518 C C . ILE A 1 186 ? -3.657 -4.271 -2.381 1.00 92.12 186 ILE A C 1
ATOM 1520 O O . ILE A 1 186 ? -4.383 -4.019 -1.419 1.00 92.12 186 ILE A O 1
ATOM 1524 N N . GLU A 1 187 ? -3.387 -5.505 -2.774 1.00 92.38 187 GLU A N 1
ATOM 1525 C CA . GLU A 1 187 ? -3.695 -6.729 -2.032 1.00 92.38 187 GLU A CA 1
ATOM 1526 C C . GLU A 1 187 ? -2.589 -7.762 -2.252 1.00 92.38 187 GLU A C 1
ATOM 1528 O O . GLU A 1 187 ? -1.739 -7.567 -3.119 1.00 92.38 187 GLU A O 1
ATOM 1533 N N . GLU A 1 188 ? -2.582 -8.840 -1.475 1.00 92.12 188 GLU A N 1
ATOM 1534 C CA . GLU A 1 188 ? -1.612 -9.924 -1.636 1.00 92.12 188 GLU A CA 1
ATOM 1535 C C . GLU A 1 188 ? -1.775 -10.592 -3.006 1.00 92.12 188 GLU A C 1
ATOM 1537 O O . GLU A 1 188 ? -2.892 -10.901 -3.435 1.00 92.12 188 GLU A O 1
ATOM 1542 N N . ALA A 1 189 ? -0.665 -10.776 -3.723 1.00 93.06 189 ALA A N 1
ATOM 1543 C CA . ALA A 1 189 ? -0.691 -11.451 -5.012 1.00 93.06 189 ALA A CA 1
ATOM 1544 C C . ALA A 1 189 ? -0.754 -12.967 -4.804 1.00 93.06 189 ALA A C 1
ATOM 1546 O O . ALA A 1 189 ? 0.148 -13.563 -4.227 1.00 93.06 189 ALA A O 1
ATOM 1547 N N . THR A 1 190 ? -1.809 -13.598 -5.313 1.00 91.19 190 THR A N 1
ATOM 1548 C CA . THR A 1 190 ? -1.992 -15.058 -5.242 1.00 91.19 190 THR A CA 1
ATOM 1549 C C . THR A 1 190 ? -1.476 -15.779 -6.483 1.00 91.19 190 THR A C 1
ATOM 1551 O O . THR A 1 190 ? -1.178 -16.969 -6.436 1.00 91.19 190 THR A O 1
ATOM 1554 N N . ASN A 1 191 ? -1.373 -15.060 -7.595 1.00 91.88 191 ASN A N 1
ATOM 1555 C CA . ASN A 1 191 ? -0.905 -15.553 -8.877 1.00 91.88 191 ASN A CA 1
ATOM 1556 C C . ASN A 1 191 ? -0.260 -14.411 -9.671 1.00 91.88 191 ASN A C 1
ATOM 1558 O O . ASN A 1 191 ? -0.377 -13.245 -9.294 1.00 91.88 191 ASN A O 1
ATOM 1562 N N . ILE A 1 192 ? 0.439 -14.750 -10.751 1.00 93.06 192 ILE A N 1
ATOM 1563 C CA . ILE A 1 192 ? 1.062 -13.790 -11.668 1.00 93.06 192 ILE A CA 1
ATOM 1564 C C . ILE A 1 192 ? 0.901 -14.263 -13.115 1.00 93.06 192 ILE A C 1
ATOM 1566 O O . ILE A 1 192 ? 0.808 -15.450 -13.393 1.00 93.06 192 ILE A O 1
ATOM 1570 N N . ASP A 1 193 ? 0.852 -13.342 -14.067 1.00 91.44 193 ASP A N 1
ATOM 1571 C CA . ASP A 1 193 ? 0.887 -13.691 -15.491 1.00 91.44 193 ASP A CA 1
ATOM 1572 C C . ASP A 1 193 ? 2.273 -14.245 -15.888 1.00 91.44 193 ASP A C 1
ATOM 1574 O O . ASP A 1 193 ? 3.289 -13.682 -15.472 1.00 91.44 193 ASP A O 1
ATOM 1578 N N . VAL A 1 194 ? 2.354 -15.316 -16.697 1.00 89.88 194 VAL A N 1
ATOM 1579 C CA . VAL A 1 194 ? 3.649 -15.914 -17.107 1.00 89.88 194 VAL A CA 1
ATOM 1580 C C . VAL A 1 194 ? 4.581 -14.891 -17.760 1.00 89.88 194 VAL A C 1
ATOM 1582 O O . VAL A 1 194 ? 5.791 -14.930 -17.521 1.00 89.88 194 VAL A O 1
ATOM 1585 N N . SER A 1 195 ? 4.054 -13.962 -18.564 1.00 89.62 195 SER A N 1
ATOM 1586 C CA . SER A 1 195 ? 4.888 -12.944 -19.215 1.00 89.62 195 SER A CA 1
ATOM 1587 C C . SER A 1 195 ? 5.488 -11.978 -18.191 1.00 89.62 195 SER A C 1
ATOM 1589 O O . SER A 1 195 ? 6.671 -11.623 -18.273 1.00 89.62 195 SER A O 1
ATOM 1591 N N . ALA A 1 196 ? 4.708 -11.620 -17.169 1.00 91.44 196 ALA A N 1
ATOM 1592 C CA . ALA A 1 196 ? 5.179 -10.794 -16.070 1.00 91.44 196 ALA A CA 1
ATOM 1593 C C . ALA A 1 196 ? 6.213 -11.544 -15.218 1.00 91.44 196 ALA A C 1
ATOM 1595 O O . ALA A 1 196 ? 7.288 -11.005 -14.955 1.00 91.44 196 ALA A O 1
ATOM 1596 N N . ALA A 1 197 ? 5.948 -12.805 -14.865 1.00 91.69 197 ALA A N 1
ATOM 1597 C CA . ALA A 1 197 ? 6.880 -13.652 -14.122 1.00 91.69 197 ALA A CA 1
ATOM 1598 C C . ALA A 1 197 ? 8.229 -13.790 -14.843 1.00 91.69 197 ALA A C 1
ATOM 1600 O O . ALA A 1 197 ? 9.279 -13.574 -14.240 1.00 91.69 197 ALA A O 1
ATOM 1601 N N . GLY A 1 198 ? 8.213 -14.070 -16.152 1.00 91.62 198 GLY A N 1
ATOM 1602 C CA . GLY A 1 198 ? 9.427 -14.136 -16.968 1.00 91.62 198 GLY A CA 1
ATOM 1603 C C . GLY A 1 198 ? 10.217 -12.825 -16.953 1.00 91.62 198 GLY A C 1
ATOM 1604 O O . GLY A 1 198 ? 11.443 -12.834 -16.844 1.00 91.62 198 GLY A O 1
ATOM 1605 N N . THR A 1 199 ? 9.523 -11.689 -16.982 1.00 92.69 199 THR A N 1
ATOM 1606 C CA . THR A 1 199 ? 10.153 -10.366 -16.892 1.00 92.69 199 THR A CA 1
ATOM 1607 C C . THR A 1 199 ? 10.853 -10.148 -15.545 1.00 92.69 199 THR A C 1
ATOM 1609 O O . THR A 1 199 ? 11.994 -9.693 -15.517 1.00 92.69 199 THR A O 1
ATOM 1612 N N . PHE A 1 200 ? 10.213 -10.498 -14.425 1.00 93.25 200 PHE A N 1
ATOM 1613 C CA . PHE A 1 200 ? 10.840 -10.385 -13.103 1.00 93.25 200 PHE A CA 1
ATOM 1614 C C . PHE A 1 200 ? 12.024 -11.347 -12.931 1.00 93.25 200 PHE A C 1
ATOM 1616 O O . PHE A 1 200 ? 13.065 -10.941 -12.419 1.00 93.25 200 PHE A O 1
ATOM 1623 N N . LEU A 1 201 ? 11.899 -12.592 -13.400 1.00 91.50 201 LEU A N 1
ATOM 1624 C CA . LEU A 1 201 ? 12.944 -13.618 -13.287 1.00 91.50 201 LEU A CA 1
ATOM 1625 C C . LEU A 1 201 ? 14.195 -13.315 -14.122 1.00 91.50 201 LEU A C 1
ATOM 1627 O O . LEU A 1 201 ? 15.290 -13.741 -13.766 1.00 91.50 201 LEU A O 1
ATOM 1631 N N . THR A 1 202 ? 14.041 -12.605 -15.240 1.00 90.56 202 THR A N 1
ATOM 1632 C CA . THR A 1 202 ? 15.152 -12.243 -16.138 1.00 90.56 202 THR A CA 1
ATOM 1633 C C . THR A 1 202 ? 15.799 -10.899 -15.797 1.00 90.56 202 THR A C 1
ATOM 1635 O O . THR A 1 202 ? 16.744 -10.489 -16.472 1.00 90.56 202 THR A O 1
ATOM 1638 N N . SER A 1 203 ? 15.314 -10.207 -14.762 1.00 89.38 203 SER A N 1
ATOM 1639 C CA . SER A 1 203 ? 15.838 -8.904 -14.359 1.00 89.38 203 SER A CA 1
ATOM 1640 C C . SER A 1 203 ? 17.272 -8.981 -13.822 1.00 89.38 203 SER A C 1
ATOM 1642 O O . SER A 1 203 ? 17.656 -9.919 -13.126 1.00 89.38 203 SER A O 1
ATOM 1644 N N . ASP A 1 204 ? 18.053 -7.933 -14.090 1.00 86.81 204 ASP A N 1
ATOM 1645 C CA . ASP A 1 204 ? 19.378 -7.703 -13.512 1.00 86.81 204 ASP A CA 1
ATOM 1646 C C . ASP A 1 204 ? 19.337 -6.978 -12.150 1.00 86.81 204 ASP A C 1
ATOM 1648 O O . ASP A 1 204 ? 20.389 -6.665 -11.587 1.00 86.81 204 ASP A O 1
ATOM 1652 N N . LEU A 1 205 ? 18.145 -6.689 -11.612 1.00 87.50 205 LEU A N 1
ATOM 1653 C CA . LEU A 1 205 ? 17.984 -6.045 -10.312 1.00 87.50 205 LEU A CA 1
ATOM 1654 C C . LEU A 1 205 ? 18.330 -7.039 -9.194 1.00 87.50 205 LEU A C 1
ATOM 1656 O O . LEU A 1 205 ? 17.657 -8.056 -9.019 1.00 87.50 205 LEU A O 1
ATOM 1660 N N . LEU A 1 206 ? 19.380 -6.741 -8.427 1.00 86.31 206 LEU A N 1
ATOM 1661 C CA . LEU A 1 206 ? 19.930 -7.655 -7.423 1.00 86.31 206 LEU A CA 1
ATOM 1662 C C . LEU A 1 206 ? 18.897 -8.033 -6.353 1.00 86.31 206 LEU A C 1
ATOM 1664 O O . LEU A 1 206 ? 18.837 -9.187 -5.938 1.00 86.31 206 LEU A O 1
ATOM 1668 N N . GLU A 1 207 ? 18.052 -7.089 -5.940 1.00 86.25 207 GLU A N 1
ATOM 1669 C CA . GLU A 1 207 ? 17.005 -7.330 -4.947 1.00 86.25 207 GLU A CA 1
ATOM 1670 C C . GLU A 1 207 ? 15.942 -8.324 -5.435 1.00 86.25 207 GLU A C 1
ATOM 1672 O O . GLU A 1 207 ? 15.441 -9.131 -4.655 1.00 86.25 207 GLU A O 1
ATOM 1677 N N . LEU A 1 208 ? 15.633 -8.342 -6.737 1.00 87.81 208 LEU A N 1
ATOM 1678 C CA . LEU A 1 208 ? 14.679 -9.308 -7.289 1.00 87.81 208 LEU A CA 1
ATOM 1679 C C . LEU A 1 208 ? 15.210 -10.741 -7.230 1.00 87.81 208 LEU A C 1
ATOM 1681 O O . LEU A 1 208 ? 14.416 -11.675 -7.126 1.00 87.81 208 LEU A O 1
ATOM 1685 N N . GLN A 1 209 ? 16.529 -10.945 -7.233 1.00 83.06 209 GLN A N 1
ATOM 1686 C CA . GLN A 1 209 ? 17.103 -12.291 -7.144 1.00 83.06 209 GLN A CA 1
ATOM 1687 C C . GLN A 1 209 ? 16.753 -12.985 -5.823 1.00 83.06 209 GLN A C 1
ATOM 1689 O O . GLN A 1 209 ? 16.625 -14.206 -5.791 1.00 83.06 209 GLN A O 1
ATOM 1694 N N . THR A 1 210 ? 16.576 -12.228 -4.736 1.00 87.31 210 THR A N 1
ATOM 1695 C CA . THR A 1 210 ? 16.151 -12.786 -3.447 1.00 87.31 210 THR A CA 1
ATOM 1696 C C . THR A 1 210 ? 14.630 -12.848 -3.338 1.00 87.31 210 THR A C 1
ATOM 1698 O O . THR A 1 210 ? 14.098 -13.866 -2.899 1.00 87.31 210 THR A O 1
ATOM 1701 N N . TRP A 1 211 ? 13.917 -11.810 -3.783 1.00 89.56 211 TRP A N 1
ATOM 1702 C CA . TRP A 1 211 ? 12.455 -11.727 -3.652 1.00 89.56 211 TRP A CA 1
ATOM 1703 C C . TRP A 1 211 ? 11.687 -12.667 -4.585 1.00 89.56 211 TRP A C 1
ATOM 1705 O O . TRP A 1 211 ? 10.570 -13.068 -4.269 1.00 89.56 211 TRP A O 1
ATOM 1715 N N . THR A 1 212 ? 12.275 -13.074 -5.712 1.00 87.81 212 THR A N 1
ATOM 1716 C CA . THR A 1 212 ? 11.651 -14.039 -6.638 1.00 87.81 212 THR A CA 1
ATOM 1717 C C . THR A 1 212 ? 11.462 -15.431 -6.039 1.00 87.81 212 THR A C 1
ATOM 1719 O O . THR A 1 212 ? 10.671 -16.207 -6.571 1.00 87.81 212 THR A O 1
ATOM 1722 N N . ARG A 1 213 ? 12.113 -15.745 -4.908 1.00 86.56 213 ARG A N 1
ATOM 1723 C CA . ARG A 1 213 ? 11.895 -17.006 -4.184 1.00 86.56 213 ARG A CA 1
ATOM 1724 C C . ARG A 1 213 ? 10.456 -17.162 -3.699 1.00 86.56 213 ARG A C 1
ATOM 1726 O O . ARG A 1 213 ? 9.922 -18.265 -3.736 1.00 86.56 213 ARG A O 1
ATOM 1733 N N . ASP A 1 214 ? 9.856 -16.058 -3.269 1.00 88.31 214 ASP A N 1
ATOM 1734 C CA . ASP A 1 214 ? 8.505 -16.021 -2.712 1.00 88.31 214 ASP A CA 1
ATOM 1735 C C . ASP A 1 214 ? 7.503 -15.449 -3.743 1.00 88.31 214 ASP A C 1
ATOM 1737 O O . ASP A 1 214 ? 6.427 -14.971 -3.389 1.00 88.31 214 ASP A O 1
ATOM 1741 N N . MET A 1 215 ? 7.866 -15.475 -5.036 1.00 92.88 215 MET A N 1
ATOM 1742 C CA . MET A 1 215 ? 7.009 -15.026 -6.135 1.00 92.88 215 MET A CA 1
ATOM 1743 C C . MET A 1 215 ? 5.780 -15.935 -6.263 1.00 92.88 215 MET A C 1
ATOM 1745 O O . MET A 1 215 ? 5.929 -17.161 -6.242 1.00 92.88 215 MET A O 1
ATOM 1749 N N . PRO A 1 216 ? 4.571 -15.369 -6.442 1.00 92.62 216 PRO A N 1
ATOM 1750 C CA . PRO A 1 216 ? 3.372 -16.166 -6.641 1.00 92.62 216 PRO A CA 1
ATOM 1751 C C . PRO A 1 216 ? 3.491 -17.037 -7.900 1.00 92.62 216 PRO A C 1
ATOM 1753 O O . PRO A 1 216 ? 4.192 -16.673 -8.852 1.00 92.62 216 PRO A O 1
ATOM 1756 N N . PRO A 1 217 ? 2.808 -18.193 -7.934 1.00 90.88 217 PRO A N 1
ATOM 1757 C CA . PRO A 1 217 ? 2.854 -19.079 -9.083 1.00 90.88 217 PRO A CA 1
ATOM 1758 C C . PRO A 1 217 ? 2.197 -18.423 -10.305 1.00 90.88 217 PRO A C 1
ATOM 1760 O O . PRO A 1 217 ? 1.235 -17.657 -10.162 1.00 90.88 217 PRO A O 1
ATOM 1763 N N . PRO A 1 218 ? 2.666 -18.738 -11.522 1.00 92.31 218 PRO A N 1
ATOM 1764 C CA . PRO A 1 218 ? 1.998 -18.275 -12.719 1.00 92.31 218 PRO A CA 1
ATOM 1765 C C . PRO A 1 218 ? 0.561 -18.812 -12.835 1.00 92.31 218 PRO A C 1
ATOM 1767 O O . PRO A 1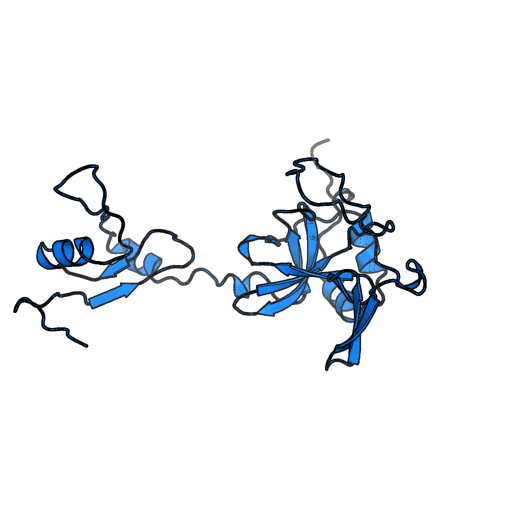 218 ? 0.294 -19.953 -12.454 1.00 92.31 218 PRO A O 1
ATOM 1770 N N . ASN A 1 219 ? -0.356 -18.015 -13.388 1.00 85.56 219 ASN A N 1
ATOM 1771 C CA . ASN A 1 219 ? -1.770 -18.372 -13.581 1.00 85.56 219 ASN A CA 1
ATOM 1772 C C . ASN A 1 219 ? -1.943 -19.707 -14.316 1.00 85.56 219 ASN A C 1
ATOM 1774 O O . ASN A 1 219 ? -2.810 -20.513 -13.995 1.00 85.56 219 ASN A O 1
ATOM 1778 N N . GLU A 1 220 ? -1.081 -19.942 -15.293 1.00 83.12 220 GLU A N 1
ATOM 1779 C CA . GLU A 1 220 ? -1.059 -21.095 -16.180 1.00 83.12 220 GLU A CA 1
ATOM 1780 C C . GLU A 1 220 ? -0.616 -22.384 -15.473 1.00 83.12 220 GLU A C 1
ATOM 1782 O O . GLU A 1 220 ? -0.724 -23.465 -16.046 1.00 83.12 220 GLU A O 1
ATOM 1787 N N . TRP A 1 221 ? -0.098 -22.287 -14.244 1.00 80.19 221 TRP A N 1
ATOM 1788 C CA . TRP A 1 221 ? 0.302 -23.434 -13.419 1.00 80.19 221 TRP A CA 1
ATOM 1789 C C . TRP A 1 221 ? -0.774 -23.827 -12.401 1.00 80.19 221 TRP A C 1
ATOM 1791 O O . TRP A 1 221 ? -0.561 -24.723 -11.583 1.00 80.19 221 TRP A O 1
ATOM 1801 N N . ILE A 1 222 ? -1.933 -23.169 -12.444 1.00 75.88 222 ILE A N 1
ATOM 1802 C CA . ILE A 1 222 ? -3.095 -23.524 -11.639 1.00 75.88 222 ILE A CA 1
ATOM 1803 C C . ILE A 1 222 ? -3.914 -24.541 -12.436 1.00 75.88 222 ILE A C 1
ATOM 1805 O O . ILE A 1 222 ? -4.630 -24.195 -13.374 1.00 75.88 222 ILE A O 1
ATOM 1809 N N . PHE A 1 223 ? -3.789 -25.813 -12.068 1.00 76.69 223 PHE A N 1
ATOM 1810 C CA . PHE A 1 223 ? -4.553 -26.902 -12.672 1.00 76.69 223 PHE A CA 1
ATOM 1811 C C . PHE A 1 223 ? -5.831 -27.140 -11.864 1.00 76.69 223 PHE A C 1
ATOM 1813 O O . PHE A 1 223 ? -5.768 -27.345 -10.650 1.00 76.69 223 PHE A O 1
ATOM 1820 N N . ASN A 1 224 ? -6.990 -27.140 -12.524 1.00 78.38 224 ASN A N 1
ATOM 1821 C CA . ASN A 1 224 ? -8.222 -27.612 -11.897 1.00 78.38 224 ASN A CA 1
ATOM 1822 C C . ASN A 1 224 ? -8.148 -29.139 -11.806 1.00 78.38 224 ASN A C 1
ATOM 1824 O O . ASN A 1 224 ? -7.955 -29.807 -12.815 1.00 78.38 224 ASN A O 1
ATOM 1828 N N . ILE A 1 225 ? -8.278 -29.684 -10.598 1.00 70.62 225 ILE A N 1
ATOM 1829 C CA . ILE A 1 225 ? -8.175 -31.133 -10.341 1.00 70.62 225 ILE A CA 1
ATOM 1830 C C . ILE A 1 225 ? -9.467 -31.876 -10.763 1.00 70.62 225 ILE A C 1
ATOM 1832 O O . ILE A 1 225 ? -9.513 -33.101 -10.734 1.00 70.62 225 ILE A O 1
ATOM 1836 N N . ASP A 1 226 ? -10.493 -31.147 -11.211 1.00 63.44 226 ASP A N 1
ATOM 1837 C CA . ASP A 1 226 ? -11.841 -31.668 -11.471 1.00 63.44 226 ASP A CA 1
ATOM 1838 C C . ASP A 1 226 ? -12.192 -31.869 -12.969 1.00 63.44 226 ASP A C 1
ATOM 1840 O O . ASP A 1 226 ? -13.376 -31.958 -13.300 1.00 63.44 226 ASP A O 1
ATOM 1844 N N . GLU A 1 227 ? -11.206 -31.965 -13.874 1.00 45.00 227 GLU A N 1
ATOM 1845 C CA . GLU A 1 227 ? -11.402 -32.374 -15.288 1.00 45.00 227 GLU A CA 1
ATOM 1846 C C . GLU A 1 227 ? -10.666 -33.672 -15.654 1.00 45.00 227 GLU A C 1
ATOM 1848 O O . GLU A 1 227 ? -9.466 -33.808 -15.317 1.00 45.00 227 GLU A O 1
#

InterPro domains:
  IPR005100 NGN domain [PF03439] (9-44)
  IPR036735 NusG, N-terminal domain superfamily [G3DSA:3.30.70.940] (3-77)
  IPR039659 Transcription elongation factor SPT5 [PTHR11125] (6-183)
  IPR041973 Spt5, KOW domain repeat 1 [PF23042] (81-187)

Radius of gyration: 25.63 Å; chains: 1; bounding box: 59×59×64 Å

pLDDT: mean 80.1, std 15.68, range [39.25, 96.88]